Protein AF-A0AAD7R792-F1 (afdb_monomer)

pLDDT: mean 90.82, std 6.88, range [63.47, 98.62]

Structure (mmCIF, N/CA/C/O backbone):
data_AF-A0AAD7R792-F1
#
_entry.id   AF-A0AAD7R792-F1
#
loop_
_atom_site.group_PDB
_atom_site.id
_atom_site.type_symbol
_atom_site.label_atom_id
_atom_site.label_alt_id
_atom_site.label_comp_id
_atom_site.label_asym_id
_atom_site.label_entity_id
_atom_site.label_seq_id
_atom_site.pdbx_PDB_ins_code
_atom_site.Cartn_x
_atom_site.Cartn_y
_atom_site.Cartn_z
_atom_site.occupancy
_atom_site.B_iso_or_equiv
_atom_site.auth_seq_id
_atom_site.auth_comp_id
_atom_site.auth_asym_id
_atom_site.auth_atom_id
_atom_site.pdbx_PDB_model_num
ATOM 1 N N . GLU A 1 1 ? 52.367 6.542 -64.796 1.00 63.47 1 GLU A N 1
ATOM 2 C CA . GLU A 1 1 ? 50.903 6.311 -64.852 1.00 63.47 1 GLU A CA 1
ATOM 3 C C . GLU A 1 1 ? 50.343 5.380 -63.773 1.00 63.47 1 GLU A C 1
ATOM 5 O O . GLU A 1 1 ? 49.428 5.808 -63.085 1.00 63.47 1 GLU A O 1
ATOM 10 N N . LYS A 1 2 ? 50.890 4.172 -63.549 1.00 74.50 2 LYS A N 1
ATOM 11 C CA . LYS A 1 2 ? 50.305 3.146 -62.646 1.00 74.50 2 LYS A CA 1
ATOM 12 C C . LYS A 1 2 ? 50.002 3.579 -61.194 1.00 74.50 2 LYS A C 1
ATOM 14 O O . LYS A 1 2 ? 49.076 3.061 -60.585 1.00 74.50 2 LYS A O 1
ATOM 19 N N . LEU A 1 3 ? 50.762 4.520 -60.627 1.00 77.50 3 LEU A N 1
ATOM 20 C CA . LEU A 1 3 ? 50.548 5.011 -59.254 1.00 77.50 3 LEU A CA 1
ATOM 21 C C . LEU A 1 3 ? 49.338 5.948 -59.128 1.00 77.50 3 LEU A C 1
ATOM 23 O O . LEU A 1 3 ? 48.626 5.898 -58.130 1.00 77.50 3 LEU A O 1
ATOM 27 N N . ARG A 1 4 ? 49.069 6.783 -60.142 1.00 76.56 4 ARG A N 1
ATOM 28 C CA . ARG A 1 4 ? 47.908 7.689 -60.129 1.00 76.56 4 ARG A CA 1
ATOM 29 C C . ARG A 1 4 ? 46.597 6.923 -60.287 1.00 76.56 4 ARG A C 1
ATOM 31 O O . ARG A 1 4 ? 45.622 7.262 -59.628 1.00 76.56 4 ARG A O 1
ATOM 38 N N . THR A 1 5 ? 46.589 5.863 -61.094 1.00 81.50 5 THR A N 1
ATOM 39 C CA . THR A 1 5 ? 45.421 4.982 -61.235 1.00 81.50 5 THR A CA 1
ATOM 40 C C . THR A 1 5 ? 45.154 4.153 -59.974 1.00 81.50 5 THR A C 1
ATOM 42 O O . THR A 1 5 ? 43.997 3.882 -59.671 1.00 81.50 5 THR A O 1
ATOM 45 N N . ALA A 1 6 ? 46.188 3.818 -59.192 1.00 85.31 6 ALA A N 1
ATOM 46 C CA . ALA A 1 6 ? 46.047 3.144 -57.897 1.00 85.31 6 ALA A CA 1
ATOM 47 C C . ALA A 1 6 ? 45.616 4.074 -56.740 1.00 85.31 6 ALA A C 1
ATOM 49 O O . ALA A 1 6 ? 45.070 3.599 -55.747 1.00 85.31 6 ALA A O 1
ATOM 50 N N . LEU A 1 7 ? 45.825 5.392 -56.854 1.00 91.88 7 LEU A N 1
ATOM 51 C CA . LEU A 1 7 ? 45.488 6.369 -55.809 1.00 91.88 7 LEU A CA 1
ATOM 52 C C . LEU A 1 7 ? 43.978 6.643 -55.702 1.00 91.88 7 LEU A C 1
ATOM 54 O O . LEU A 1 7 ? 43.439 6.703 -54.599 1.00 91.88 7 LEU A O 1
ATOM 58 N N . ALA A 1 8 ? 43.286 6.772 -56.836 1.00 91.12 8 ALA A N 1
ATOM 59 C CA . ALA A 1 8 ? 41.851 7.065 -56.881 1.00 91.12 8 ALA A CA 1
ATOM 60 C C . ALA A 1 8 ? 40.961 6.084 -56.074 1.00 91.12 8 ALA A C 1
ATOM 62 O O . ALA A 1 8 ? 40.103 6.551 -55.322 1.00 91.12 8 ALA A O 1
ATOM 63 N N . PRO A 1 9 ? 41.129 4.745 -56.152 1.00 93.50 9 PRO A N 1
ATOM 64 C CA . PRO A 1 9 ? 40.336 3.823 -55.333 1.00 93.50 9 PRO A CA 1
ATOM 65 C C . PRO A 1 9 ? 40.657 3.921 -53.833 1.00 93.50 9 PRO A C 1
ATOM 67 O O . PRO A 1 9 ? 39.763 3.713 -53.014 1.00 93.50 9 PRO A O 1
ATOM 70 N N . LEU A 1 10 ? 41.895 4.268 -53.456 1.00 94.62 10 LEU A N 1
ATOM 71 C CA . LEU A 1 10 ? 42.265 4.478 -52.051 1.00 94.62 10 LEU A CA 1
ATOM 72 C C . LEU A 1 10 ? 41.585 5.723 -51.469 1.00 94.62 10 LEU A C 1
ATOM 74 O O . LEU A 1 10 ? 41.095 5.667 -50.345 1.00 94.62 10 LEU A O 1
ATOM 78 N N . GLN A 1 11 ? 41.498 6.810 -52.241 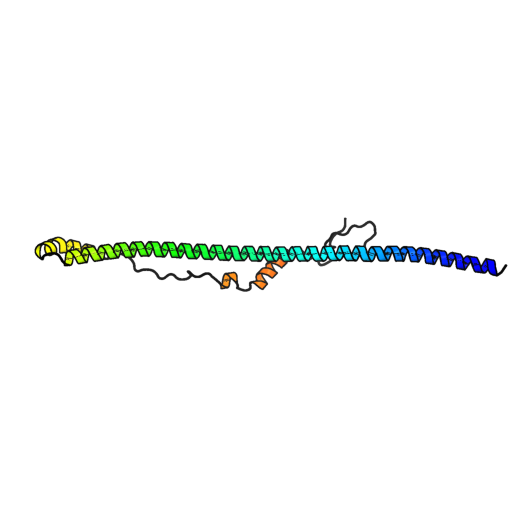1.00 94.50 11 GLN A N 1
ATOM 79 C CA . GLN A 1 11 ? 40.788 8.029 -51.835 1.00 94.50 11 GLN A CA 1
ATOM 80 C C . GLN A 1 11 ? 39.287 7.773 -51.640 1.00 94.50 11 GLN A C 1
ATOM 82 O O . GLN A 1 11 ? 38.756 8.098 -50.583 1.00 94.50 11 GLN A O 1
ATOM 87 N N . LYS A 1 12 ? 38.631 7.078 -52.582 1.00 95.88 12 LYS A N 1
ATOM 88 C CA . LYS A 1 12 ? 37.220 6.672 -52.427 1.00 95.88 12 LYS A CA 1
ATOM 89 C C . LYS A 1 12 ? 36.991 5.797 -51.194 1.00 95.88 12 LYS A C 1
ATOM 91 O O . LYS A 1 12 ? 35.999 5.952 -50.491 1.00 95.88 12 LYS A O 1
ATOM 96 N N . LYS A 1 13 ? 37.912 4.868 -50.913 1.00 96.69 13 LYS A N 1
ATOM 97 C CA . LYS A 1 13 ? 37.820 4.006 -49.728 1.00 96.69 13 LYS A CA 1
ATOM 98 C C . LYS A 1 13 ? 37.980 4.810 -48.435 1.00 96.69 13 LYS A C 1
ATOM 100 O O . LYS A 1 13 ? 37.270 4.540 -47.474 1.00 96.69 13 LYS A O 1
ATOM 105 N N . LEU A 1 14 ? 38.879 5.795 -48.415 1.00 97.06 14 LEU A N 1
ATOM 106 C CA . LEU A 1 14 ? 39.052 6.704 -47.281 1.00 97.06 14 LEU A CA 1
ATOM 107 C C . LEU A 1 14 ? 37.788 7.538 -47.019 1.00 97.06 14 LEU A C 1
ATOM 109 O O . LEU A 1 14 ? 37.382 7.657 -45.867 1.00 97.06 14 LEU A O 1
ATOM 113 N N . GLU A 1 15 ? 37.158 8.081 -48.064 1.00 97.25 15 GLU A N 1
ATOM 114 C CA . GLU A 1 15 ? 35.881 8.803 -47.955 1.00 97.25 15 GLU A CA 1
ATOM 115 C C . GLU A 1 15 ? 34.786 7.912 -47.357 1.00 97.25 15 GLU A C 1
ATOM 117 O O . GLU A 1 15 ? 34.178 8.293 -46.359 1.00 97.25 15 GLU A O 1
ATOM 122 N N . ALA A 1 16 ? 34.627 6.688 -47.872 1.00 97.50 16 ALA A N 1
ATOM 123 C CA . ALA A 1 16 ? 33.665 5.722 -47.339 1.00 97.50 16 ALA A CA 1
ATOM 124 C C . ALA A 1 16 ? 33.930 5.374 -45.861 1.00 97.50 16 ALA A C 1
ATOM 126 O O . ALA A 1 16 ? 33.000 5.297 -45.062 1.00 97.50 16 ALA A O 1
ATOM 127 N N . PHE A 1 17 ? 35.196 5.199 -45.458 1.00 97.56 17 PHE A N 1
ATOM 128 C CA . PHE A 1 17 ? 35.532 4.975 -44.047 1.00 97.56 17 PHE A CA 1
ATOM 129 C C . PHE A 1 17 ? 35.218 6.185 -43.164 1.00 97.56 17 PHE A C 1
ATOM 131 O O . PHE A 1 17 ? 34.772 5.999 -42.034 1.00 97.56 17 PHE A O 1
ATOM 138 N N . ASN A 1 18 ? 35.446 7.407 -43.648 1.00 97.44 18 ASN A N 1
ATOM 139 C CA . ASN A 1 18 ? 35.116 8.618 -42.897 1.00 97.44 18 ASN A CA 1
ATOM 140 C C . ASN A 1 18 ? 33.600 8.786 -42.725 1.00 97.44 18 ASN A C 1
ATOM 142 O O . ASN A 1 18 ? 33.165 9.173 -41.642 1.00 97.44 18 ASN A O 1
ATOM 146 N N . GLU A 1 19 ? 32.811 8.465 -43.753 1.00 97.62 19 GLU A N 1
ATOM 147 C CA . GLU A 1 19 ? 31.345 8.473 -43.691 1.00 97.62 19 GLU A CA 1
ATOM 148 C C . GLU A 1 19 ? 30.826 7.448 -42.675 1.00 97.62 19 GLU A C 1
ATOM 150 O O . GLU A 1 19 ? 30.080 7.800 -41.762 1.00 97.62 19 GLU A O 1
ATOM 155 N N . VAL A 1 20 ? 31.296 6.200 -42.758 1.00 97.56 20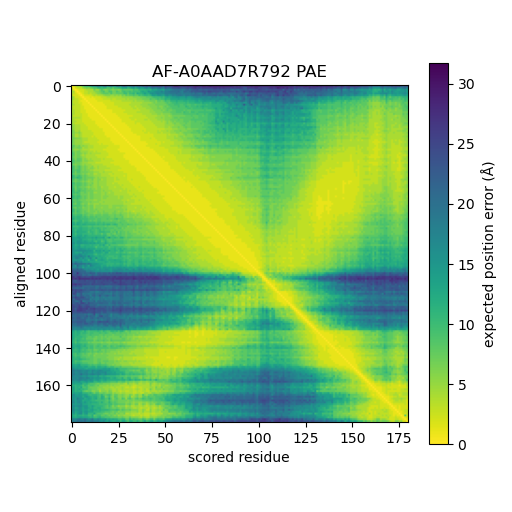 VAL A N 1
ATOM 156 C CA . VAL A 1 20 ? 30.917 5.150 -41.801 1.00 97.56 20 VAL A CA 1
ATOM 157 C C . VAL A 1 20 ? 31.353 5.509 -40.381 1.00 97.56 20 VAL A C 1
ATOM 159 O O . VAL A 1 20 ? 30.579 5.313 -39.449 1.00 97.56 20 VAL A O 1
ATOM 162 N N . ARG A 1 21 ? 32.551 6.083 -40.195 1.00 97.62 21 ARG A N 1
ATOM 163 C CA . ARG A 1 21 ? 33.009 6.544 -38.875 1.00 97.62 21 ARG A CA 1
ATOM 164 C C . ARG A 1 21 ? 32.049 7.575 -38.283 1.00 97.62 21 ARG A C 1
ATOM 166 O O . ARG A 1 21 ? 31.674 7.433 -37.127 1.00 97.62 21 ARG A O 1
ATOM 173 N N . LEU A 1 22 ? 31.616 8.561 -39.073 1.00 97.50 22 LEU A N 1
ATOM 174 C CA . LEU A 1 22 ? 30.663 9.574 -38.614 1.00 97.50 22 LEU A CA 1
ATOM 175 C C . LEU A 1 22 ? 29.326 8.948 -38.189 1.00 97.50 22 LEU A C 1
ATOM 177 O O . LEU A 1 22 ? 28.786 9.309 -37.145 1.00 97.50 22 LEU A O 1
ATOM 181 N N . ILE A 1 23 ? 28.816 7.983 -38.961 1.00 96.81 23 ILE A N 1
ATOM 182 C CA . ILE A 1 23 ? 27.593 7.241 -38.616 1.00 96.81 23 ILE A CA 1
ATOM 183 C C . ILE A 1 23 ? 27.787 6.453 -37.313 1.00 96.81 23 ILE A C 1
ATOM 185 O O . ILE A 1 23 ? 26.904 6.456 -36.453 1.00 96.81 23 ILE A O 1
ATOM 189 N N . CYS A 1 24 ? 28.936 5.797 -37.128 1.00 97.06 24 CYS A N 1
ATOM 190 C CA . CYS A 1 24 ? 29.256 5.086 -35.890 1.00 97.06 24 CYS A CA 1
ATOM 191 C C . CYS A 1 24 ? 29.310 6.030 -34.681 1.00 97.06 24 CYS A C 1
ATOM 193 O O . CYS A 1 24 ? 28.727 5.706 -33.646 1.00 97.06 24 CYS A O 1
ATOM 195 N N . ASP A 1 25 ? 29.947 7.195 -34.820 1.00 97.12 25 ASP A N 1
ATOM 196 C CA . ASP A 1 25 ? 30.037 8.203 -33.758 1.00 97.12 25 ASP A CA 1
ATOM 197 C C . ASP A 1 25 ? 28.634 8.700 -33.356 1.00 97.12 25 ASP A C 1
ATOM 199 O O . ASP A 1 25 ? 28.291 8.737 -32.173 1.00 97.12 25 ASP A O 1
ATOM 203 N N . GLN A 1 26 ? 27.772 8.992 -34.338 1.00 96.06 26 GLN A N 1
ATOM 204 C CA . GLN A 1 26 ? 26.371 9.368 -34.097 1.00 96.06 26 GLN A CA 1
ATOM 205 C C . GLN A 1 26 ? 25.571 8.243 -33.426 1.00 96.06 26 GLN A C 1
ATOM 207 O O . GLN A 1 26 ? 24.795 8.490 -32.500 1.00 96.06 26 GLN A O 1
ATOM 212 N N . THR A 1 27 ? 25.777 7.000 -33.864 1.00 95.19 27 THR A N 1
ATOM 213 C CA . THR A 1 27 ? 25.106 5.823 -33.297 1.00 95.19 27 THR A CA 1
ATOM 214 C C . THR A 1 27 ? 25.501 5.615 -31.835 1.00 95.19 27 THR A C 1
ATOM 216 O O . THR A 1 27 ? 24.642 5.313 -31.008 1.00 95.19 27 THR A O 1
ATOM 219 N N . ALA A 1 28 ? 26.772 5.822 -31.481 1.00 96.94 28 ALA A N 1
ATOM 220 C CA . ALA A 1 28 ? 27.246 5.703 -30.104 1.00 96.94 28 ALA A CA 1
ATOM 221 C C . ALA A 1 28 ? 26.568 6.717 -29.163 1.00 96.94 28 ALA A C 1
ATOM 223 O O . ALA A 1 28 ? 26.109 6.345 -28.078 1.00 96.94 28 ALA A O 1
ATOM 224 N N . GLU A 1 29 ? 26.432 7.977 -29.589 1.00 96.12 29 GLU A N 1
ATOM 225 C CA . GLU A 1 29 ? 25.707 8.997 -28.816 1.00 96.12 29 GLU A CA 1
ATOM 226 C C . GLU A 1 29 ? 24.207 8.685 -28.705 1.00 96.12 29 GLU A C 1
ATOM 228 O O . GLU A 1 29 ? 23.598 8.870 -27.642 1.00 96.12 29 GLU A O 1
ATOM 233 N N . HIS A 1 30 ? 23.608 8.145 -29.770 1.00 93.75 30 HIS A N 1
ATOM 234 C CA . HIS A 1 30 ? 22.215 7.709 -29.742 1.00 93.75 30 HIS A CA 1
ATOM 235 C C . HIS A 1 30 ? 21.992 6.563 -28.743 1.00 93.75 30 HIS A C 1
ATOM 237 O O . HIS A 1 30 ? 21.074 6.649 -27.928 1.00 93.75 30 HIS A O 1
ATOM 243 N N . ILE A 1 31 ? 22.861 5.542 -28.727 1.00 95.19 31 ILE A N 1
ATOM 244 C CA . ILE A 1 31 ? 22.806 4.429 -27.759 1.00 95.19 31 ILE A CA 1
ATOM 245 C C . ILE A 1 31 ? 22.819 4.967 -26.325 1.00 95.19 31 ILE A C 1
ATOM 247 O O . ILE A 1 31 ? 21.988 4.583 -25.498 1.00 95.19 31 ILE A O 1
ATOM 251 N N . LYS A 1 32 ? 23.731 5.897 -26.025 1.00 97.00 32 LYS A N 1
ATOM 252 C CA . LYS A 1 32 ? 23.838 6.508 -24.695 1.00 97.00 32 LYS A CA 1
ATOM 253 C C . LYS A 1 32 ? 22.566 7.268 -24.311 1.00 97.00 32 LYS A C 1
ATOM 255 O O . LYS A 1 32 ? 22.064 7.111 -23.197 1.00 97.00 32 LYS A O 1
ATOM 260 N N . SER A 1 33 ? 22.028 8.059 -25.234 1.00 94.00 33 SER A N 1
ATOM 261 C CA . SER A 1 33 ? 20.800 8.837 -25.023 1.00 94.00 33 SER A CA 1
ATOM 262 C C . SER A 1 33 ? 19.584 7.934 -24.797 1.00 94.00 33 SER A C 1
ATOM 264 O O . SER A 1 33 ? 18.795 8.162 -23.876 1.00 94.00 33 SER A O 1
ATOM 266 N N . GLN A 1 34 ? 19.462 6.869 -25.593 1.00 93.62 34 GLN A N 1
ATOM 267 C CA . GLN A 1 34 ? 18.400 5.872 -25.487 1.00 93.62 34 GLN A CA 1
ATOM 268 C C . GLN A 1 34 ? 18.465 5.119 -24.152 1.00 93.62 34 GLN A C 1
ATOM 270 O O . GLN A 1 34 ? 17.440 4.978 -23.482 1.00 93.62 34 GLN A O 1
ATOM 275 N N . ALA A 1 35 ? 19.661 4.706 -23.718 1.00 96.19 35 ALA A N 1
ATOM 276 C CA . ALA A 1 35 ? 19.861 4.044 -22.431 1.00 96.19 35 ALA A CA 1
ATOM 277 C C . ALA A 1 35 ? 19.434 4.942 -21.259 1.00 96.19 35 ALA A C 1
ATOM 279 O O . ALA A 1 35 ? 18.666 4.514 -20.400 1.00 96.19 35 ALA A O 1
ATOM 280 N N . GLN A 1 36 ? 19.848 6.213 -21.262 1.00 96.88 36 GLN A N 1
ATOM 281 C CA . GLN A 1 36 ? 19.469 7.168 -20.215 1.00 96.88 36 GLN A CA 1
ATOM 282 C C . GLN A 1 36 ? 17.962 7.442 -20.173 1.00 96.88 36 GLN A C 1
ATOM 284 O O . GLN A 1 36 ? 17.388 7.587 -19.093 1.00 96.88 36 GLN A O 1
ATOM 289 N N . ARG A 1 37 ? 17.308 7.547 -21.337 1.00 93.06 37 ARG A N 1
ATOM 290 C CA . ARG A 1 37 ? 15.850 7.714 -21.409 1.00 93.06 37 ARG A CA 1
ATOM 291 C C . ARG A 1 37 ? 15.132 6.486 -20.849 1.00 93.06 37 ARG A C 1
ATOM 293 O O . ARG A 1 37 ? 14.237 6.644 -20.024 1.00 93.06 37 ARG A O 1
ATOM 3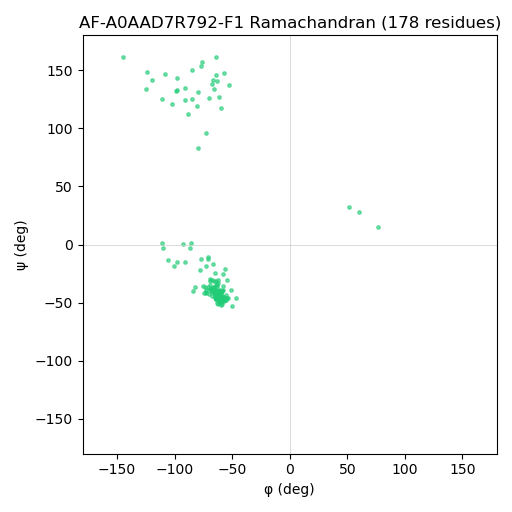00 N N . THR A 1 38 ? 15.564 5.295 -21.254 1.00 94.12 38 THR A N 1
ATOM 301 C CA . THR A 1 38 ? 14.993 4.020 -20.795 1.00 94.12 38 THR A CA 1
ATOM 302 C C . THR A 1 38 ? 15.159 3.861 -19.284 1.00 94.12 38 THR A C 1
ATOM 304 O O . THR A 1 38 ? 14.208 3.523 -18.589 1.00 94.12 38 THR A O 1
ATOM 307 N N . GLU A 1 39 ? 16.335 4.191 -18.742 1.00 97.56 39 GLU A N 1
ATOM 308 C CA . GLU A 1 39 ? 16.585 4.164 -17.298 1.00 97.56 39 GLU A CA 1
ATOM 309 C C . GLU A 1 39 ? 15.623 5.087 -16.534 1.00 97.56 39 GLU A C 1
ATOM 311 O O . GLU A 1 39 ? 15.061 4.689 -15.512 1.00 97.56 39 GLU A O 1
ATOM 316 N N . ARG A 1 40 ? 15.397 6.312 -17.030 1.00 96.19 40 ARG A N 1
ATOM 317 C CA . ARG A 1 40 ? 14.431 7.244 -16.427 1.00 96.19 40 ARG A CA 1
ATOM 318 C C . ARG A 1 40 ? 13.011 6.686 -16.451 1.00 96.19 40 ARG A C 1
ATOM 320 O O . ARG A 1 40 ? 12.329 6.770 -15.437 1.00 96.19 40 ARG A O 1
ATOM 327 N N . GLN A 1 41 ? 12.584 6.093 -17.564 1.00 93.06 41 GLN A N 1
ATOM 328 C CA . GLN A 1 41 ? 11.259 5.476 -17.675 1.00 93.06 41 GLN A CA 1
ATOM 329 C C . GLN A 1 41 ? 11.084 4.318 -16.691 1.00 93.06 41 GLN A C 1
ATOM 331 O O . GLN A 1 41 ? 10.096 4.292 -15.964 1.00 93.06 41 GLN A O 1
ATOM 336 N N . ILE A 1 42 ? 12.077 3.430 -16.579 1.00 94.44 42 ILE A N 1
ATOM 337 C CA . ILE A 1 42 ? 12.060 2.348 -15.584 1.00 94.44 42 ILE A CA 1
ATOM 338 C C . ILE A 1 42 ? 11.890 2.926 -14.174 1.00 94.44 42 ILE A C 1
ATOM 340 O O . ILE A 1 42 ? 11.029 2.470 -13.426 1.00 94.44 42 ILE A O 1
ATOM 344 N N . LYS A 1 43 ? 12.662 3.957 -13.805 1.00 97.38 43 LYS A N 1
ATOM 345 C CA . LYS A 1 43 ? 12.543 4.590 -12.480 1.00 97.38 43 LYS A CA 1
ATOM 346 C C . LYS A 1 43 ? 11.145 5.156 -12.234 1.00 97.38 43 LYS A C 1
ATOM 348 O O . LYS A 1 43 ? 10.576 4.876 -11.184 1.00 97.38 43 LYS A O 1
ATOM 353 N N . MET A 1 44 ? 10.575 5.873 -13.203 1.00 94.62 44 MET A N 1
ATOM 354 C CA . MET A 1 44 ? 9.227 6.440 -13.081 1.00 94.62 44 MET A CA 1
ATOM 355 C C . MET A 1 44 ? 8.154 5.360 -12.874 1.00 94.62 44 MET A C 1
ATOM 357 O O . MET A 1 44 ? 7.277 5.530 -12.029 1.00 94.62 44 MET A O 1
ATOM 361 N N . GLU A 1 45 ? 8.225 4.233 -13.587 1.00 91.75 45 GLU A N 1
ATOM 362 C CA . GLU A 1 45 ? 7.274 3.128 -13.394 1.00 91.75 45 GLU A CA 1
ATOM 363 C C . GLU A 1 45 ? 7.392 2.502 -11.997 1.00 91.75 45 GLU A C 1
ATOM 365 O O . GLU A 1 45 ? 6.388 2.271 -11.319 1.00 91.75 45 GLU A O 1
ATOM 370 N N . PHE A 1 46 ? 8.615 2.303 -11.500 1.00 94.94 46 PHE A N 1
ATOM 371 C CA . PHE A 1 46 ? 8.821 1.816 -10.134 1.00 94.94 46 PHE A CA 1
ATOM 372 C C . PHE A 1 46 ? 8.354 2.819 -9.071 1.00 94.94 46 PHE A C 1
ATOM 374 O O . PHE A 1 46 ? 7.794 2.407 -8.056 1.00 94.94 46 PHE A O 1
ATOM 381 N N . GLU A 1 47 ? 8.529 4.122 -9.291 1.00 96.50 47 GLU A N 1
ATOM 382 C CA . GLU A 1 47 ? 8.020 5.166 -8.395 1.00 96.50 47 GLU A CA 1
ATOM 383 C C . GLU A 1 47 ? 6.487 5.159 -8.320 1.00 96.50 47 GLU A C 1
ATOM 385 O O . GLU A 1 47 ? 5.930 5.268 -7.224 1.00 96.50 47 GLU A O 1
ATOM 390 N N . LYS A 1 48 ? 5.792 4.957 -9.450 1.00 93.19 48 LYS A N 1
ATOM 391 C CA . LYS A 1 48 ? 4.326 4.793 -9.477 1.00 93.19 48 LYS A CA 1
ATOM 392 C C . LYS A 1 48 ? 3.885 3.592 -8.637 1.00 93.19 48 LYS A C 1
ATOM 394 O O . LYS A 1 48 ? 2.986 3.729 -7.807 1.00 93.19 48 LYS A O 1
ATOM 399 N N . LEU A 1 49 ? 4.549 2.443 -8.791 1.00 94.44 49 LEU A N 1
ATOM 400 C CA . LEU A 1 49 ? 4.258 1.238 -8.003 1.00 94.44 49 LEU A CA 1
ATOM 401 C C . LEU A 1 49 ? 4.535 1.444 -6.508 1.00 94.44 49 LEU A C 1
ATOM 403 O O . LEU A 1 49 ? 3.724 1.070 -5.663 1.00 94.44 49 LEU A O 1
ATOM 407 N N . GLN A 1 50 ? 5.657 2.073 -6.158 1.00 96.44 50 GLN A N 1
ATOM 408 C CA . GLN A 1 50 ? 5.983 2.390 -4.766 1.00 96.44 50 GLN A CA 1
ATOM 409 C C . GLN A 1 50 ? 4.960 3.340 -4.141 1.00 96.44 50 GLN A C 1
ATOM 411 O O . GLN A 1 50 ? 4.582 3.153 -2.985 1.00 96.44 50 GLN A O 1
ATOM 416 N N . LYS A 1 51 ? 4.505 4.349 -4.890 1.00 96.69 51 LYS A N 1
ATOM 417 C CA . LYS A 1 51 ? 3.450 5.259 -4.441 1.00 96.69 51 LYS A CA 1
ATOM 418 C C . LYS A 1 51 ? 2.147 4.503 -4.187 1.00 96.69 51 LYS A C 1
ATOM 420 O O . LYS A 1 51 ? 1.596 4.630 -3.101 1.00 96.69 51 LYS A O 1
ATOM 425 N N . PHE A 1 52 ? 1.722 3.658 -5.126 1.00 96.31 52 PHE A N 1
ATOM 426 C CA . PHE A 1 52 ? 0.541 2.811 -4.955 1.00 96.31 52 PHE A CA 1
ATOM 427 C C . PHE A 1 52 ? 0.609 1.976 -3.667 1.00 96.31 52 PHE A C 1
ATOM 429 O O . PHE A 1 52 ? -0.353 1.931 -2.905 1.00 96.31 52 PHE A O 1
ATOM 436 N N . LEU A 1 53 ? 1.756 1.346 -3.389 1.00 97.00 53 LEU A N 1
ATOM 437 C CA . LEU A 1 53 ? 1.932 0.540 -2.178 1.00 97.00 53 LEU A CA 1
ATOM 438 C C . LEU A 1 53 ? 1.814 1.372 -0.896 1.00 97.00 53 LEU A C 1
ATOM 440 O O . LEU A 1 53 ? 1.175 0.917 0.050 1.00 97.00 53 LEU A O 1
ATOM 444 N N . LYS A 1 54 ? 2.391 2.580 -0.872 1.00 98.25 54 LYS A N 1
ATOM 445 C CA . LYS A 1 54 ? 2.270 3.506 0.267 1.00 98.25 54 LYS A CA 1
ATOM 446 C C . LYS A 1 54 ? 0.825 3.948 0.484 1.00 98.25 54 LYS A C 1
ATOM 448 O O . LYS A 1 54 ? 0.360 3.962 1.620 1.00 98.25 54 LYS A O 1
ATOM 453 N N . ASP A 1 55 ? 0.118 4.273 -0.595 1.00 97.25 55 ASP A N 1
ATOM 454 C CA . ASP A 1 55 ? -1.279 4.705 -0.533 1.00 97.25 55 ASP A CA 1
ATOM 455 C C . ASP A 1 55 ? -2.184 3.562 -0.026 1.00 97.25 55 ASP A C 1
ATOM 457 O O . ASP A 1 55 ? -3.022 3.768 0.853 1.00 97.25 55 ASP A O 1
ATOM 461 N N . GLU A 1 56 ? -1.978 2.330 -0.505 1.00 97.19 56 GLU A N 1
ATOM 462 C CA . GLU A 1 56 ? -2.733 1.150 -0.057 1.00 97.19 56 GLU A CA 1
ATOM 463 C C . GLU A 1 56 ? -2.390 0.747 1.392 1.00 97.19 56 GLU A C 1
ATOM 465 O O . GLU A 1 56 ? -3.274 0.308 2.131 1.00 97.19 56 GLU A O 1
ATOM 470 N N . GLU A 1 57 ? -1.136 0.902 1.832 1.00 97.81 57 GLU A N 1
ATOM 471 C CA . GLU A 1 57 ? -0.744 0.732 3.238 1.00 97.81 57 GLU A CA 1
ATOM 472 C C . GLU A 1 57 ? -1.462 1.750 4.133 1.00 97.81 57 GLU A C 1
ATOM 474 O O . GLU A 1 57 ? -2.125 1.361 5.100 1.00 97.81 57 GLU A O 1
ATOM 479 N N . ALA A 1 58 ? -1.396 3.037 3.779 1.00 98.44 58 ALA A N 1
ATOM 480 C CA . ALA A 1 58 ? -2.035 4.112 4.529 1.00 98.44 58 ALA A CA 1
ATOM 481 C C . ALA A 1 58 ? -3.555 3.917 4.630 1.00 98.44 58 ALA A C 1
ATOM 483 O O . ALA A 1 58 ? -4.117 4.017 5.722 1.00 98.44 58 ALA A O 1
ATOM 484 N N . ALA A 1 59 ? -4.216 3.563 3.523 1.00 97.38 59 ALA A N 1
ATOM 485 C CA . ALA A 1 59 ? -5.653 3.301 3.498 1.00 97.38 59 ALA A CA 1
ATOM 486 C C . ALA A 1 59 ? -6.056 2.146 4.430 1.00 97.38 59 ALA A C 1
ATOM 488 O O . ALA A 1 59 ? -7.081 2.220 5.110 1.00 97.38 59 ALA A O 1
ATOM 489 N N . ARG A 1 60 ? -5.250 1.080 4.507 1.00 97.25 60 ARG A N 1
ATOM 490 C CA . ARG A 1 60 ? -5.535 -0.039 5.417 1.00 97.25 60 ARG A CA 1
ATOM 491 C C . ARG A 1 60 ? -5.289 0.296 6.874 1.00 97.25 60 ARG A C 1
ATOM 493 O O . ARG A 1 60 ? -6.092 -0.098 7.715 1.00 97.25 60 ARG A O 1
ATOM 500 N N . ILE A 1 61 ? -4.216 1.022 7.178 1.00 98.38 61 ILE A N 1
ATOM 501 C CA . ILE A 1 61 ? -3.968 1.497 8.541 1.00 98.38 61 ILE A CA 1
ATOM 502 C C . ILE A 1 61 ? -5.119 2.406 8.985 1.00 98.38 61 ILE A C 1
ATOM 504 O O . ILE A 1 61 ? -5.612 2.247 10.097 1.00 98.38 61 ILE A O 1
ATOM 508 N N . ALA A 1 62 ? -5.602 3.294 8.113 1.00 98.62 62 ALA A N 1
ATOM 509 C CA . ALA A 1 62 ? -6.762 4.131 8.402 1.00 98.62 62 ALA A CA 1
ATOM 510 C C . ALA A 1 62 ? -8.020 3.293 8.689 1.00 98.62 62 ALA A C 1
ATOM 512 O O . ALA A 1 62 ? -8.672 3.503 9.706 1.00 98.62 62 ALA A O 1
ATOM 513 N N . ALA A 1 63 ? -8.317 2.283 7.863 1.00 98.06 63 ALA A N 1
ATOM 514 C CA . ALA A 1 63 ? -9.455 1.389 8.091 1.00 98.06 63 ALA A CA 1
ATOM 515 C C . ALA A 1 63 ? -9.349 0.581 9.401 1.00 98.06 63 ALA A C 1
ATOM 517 O O . ALA A 1 63 ? -10.364 0.284 10.030 1.00 98.06 63 ALA A O 1
ATOM 518 N N . LEU A 1 64 ? -8.132 0.214 9.817 1.00 98.44 64 LEU A N 1
ATOM 519 C CA . LEU A 1 64 ? -7.873 -0.419 11.112 1.00 98.44 64 LEU A CA 1
ATOM 520 C C . LEU A 1 64 ? -8.127 0.549 12.276 1.00 98.44 64 LEU A C 1
ATOM 522 O O . LEU A 1 64 ? -8.753 0.154 13.256 1.00 98.44 64 LEU A O 1
ATOM 526 N N . ARG A 1 65 ? -7.662 1.800 12.167 1.00 98.50 65 ARG A N 1
ATOM 527 C CA . ARG A 1 65 ? -7.864 2.842 13.189 1.00 98.50 65 ARG A CA 1
ATOM 528 C C . ARG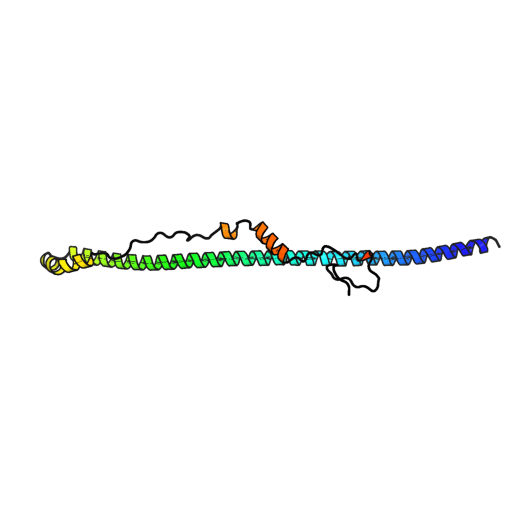 A 1 65 ? -9.333 3.206 13.364 1.00 98.50 65 ARG A C 1
ATOM 530 O O . ARG A 1 65 ? -9.796 3.297 14.491 1.00 98.50 65 ARG A O 1
ATOM 537 N N . GLU A 1 66 ? -10.064 3.328 12.263 1.00 98.44 66 GLU A N 1
ATOM 538 C CA . GLU A 1 66 ? -11.515 3.531 12.274 1.00 98.44 66 GLU A CA 1
ATOM 539 C C . GLU A 1 66 ? -12.223 2.407 13.053 1.00 98.44 66 GLU A C 1
ATOM 541 O O . GLU A 1 66 ? -13.063 2.661 13.912 1.00 98.44 66 GLU A O 1
ATOM 546 N N . GLU A 1 67 ? -11.853 1.147 12.802 1.00 98.25 67 GLU A N 1
ATOM 547 C CA . GLU A 1 67 ? -12.443 0.008 13.508 1.00 98.25 67 GLU A CA 1
ATOM 548 C C . GLU A 1 67 ? -12.075 -0.030 14.999 1.00 98.25 67 GLU A C 1
ATOM 550 O O . GLU A 1 67 ? -12.921 -0.357 15.833 1.00 98.25 67 GLU A O 1
ATOM 555 N N . GLU A 1 68 ? -10.822 0.283 15.335 1.00 98.06 68 GLU A N 1
ATOM 556 C CA . GLU A 1 68 ? -10.362 0.422 16.720 1.00 98.06 68 GLU A CA 1
ATOM 557 C C . GLU A 1 68 ? -11.190 1.475 17.465 1.00 98.06 68 GLU A C 1
ATOM 559 O O . GLU A 1 68 ? -11.693 1.199 18.555 1.00 98.06 68 GLU A O 1
ATOM 564 N N . GLU A 1 69 ? -11.374 2.652 16.866 1.00 98.19 69 GLU A N 1
ATOM 565 C CA . GLU A 1 69 ? -12.106 3.760 17.472 1.00 98.19 69 GLU A CA 1
ATOM 566 C C . GLU A 1 69 ? -13.586 3.425 17.669 1.00 98.19 69 GLU A C 1
ATOM 568 O O . GLU A 1 69 ? -14.105 3.571 18.777 1.00 98.19 69 GLU A O 1
ATOM 573 N N . GLN A 1 70 ? -14.241 2.861 16.651 1.00 96.94 70 GLN A N 1
ATOM 574 C CA . GLN A 1 70 ? -15.630 2.407 16.752 1.00 96.94 70 GLN A CA 1
ATOM 575 C C . GLN A 1 70 ? -15.818 1.374 17.878 1.00 96.94 70 GLN A C 1
ATOM 577 O O . GLN A 1 70 ? -16.744 1.488 18.686 1.00 96.94 70 GLN A O 1
ATOM 582 N N . LYS A 1 71 ? -14.929 0.375 17.974 1.00 96.31 71 LYS A N 1
ATOM 583 C CA . LYS A 1 71 ? -15.006 -0.673 19.008 1.00 96.31 71 LYS A CA 1
ATOM 584 C C . LYS A 1 71 ? -14.706 -0.136 20.406 1.00 96.31 71 LYS A C 1
ATOM 586 O O . LYS A 1 71 ? -15.367 -0.535 21.366 1.00 96.31 71 LYS A O 1
ATOM 591 N N . SER A 1 72 ? -13.747 0.780 20.519 1.00 97.12 72 SER A N 1
ATOM 592 C CA . SER A 1 72 ? -13.402 1.452 21.774 1.00 97.12 72 SER A CA 1
ATOM 593 C C . SER A 1 72 ? -14.564 2.302 22.291 1.00 97.12 72 SER A C 1
ATOM 595 O O . SER A 1 72 ? -14.960 2.171 23.451 1.00 97.12 72 SER A O 1
ATOM 597 N N . GLN A 1 73 ? -15.173 3.105 21.415 1.00 96.44 73 GLN A N 1
ATOM 598 C CA . GLN A 1 73 ? -16.296 3.971 21.764 1.00 96.44 73 GLN A CA 1
ATOM 599 C C . GLN A 1 73 ? -17.519 3.161 22.212 1.00 96.44 73 GLN A C 1
ATOM 601 O O . GLN A 1 73 ? -18.083 3.439 23.270 1.00 96.44 73 GLN A O 1
ATOM 606 N N . MET A 1 74 ? -17.860 2.092 21.486 1.00 94.38 74 MET A N 1
ATOM 607 C CA . MET A 1 74 ? -18.919 1.162 21.889 1.00 94.38 74 MET A CA 1
ATOM 608 C C . MET A 1 74 ? -18.675 0.589 23.295 1.00 94.38 74 MET A C 1
ATOM 610 O O . MET A 1 74 ? -19.598 0.488 24.106 1.00 94.38 74 MET A O 1
ATOM 614 N N . MET A 1 75 ? -17.434 0.197 23.606 1.00 94.31 75 MET A N 1
ATOM 615 C CA . MET A 1 75 ? -17.118 -0.355 24.923 1.00 94.31 75 MET A CA 1
ATOM 616 C C . MET A 1 75 ? -17.211 0.709 26.021 1.00 94.31 75 MET A C 1
ATOM 618 O O . MET A 1 75 ? -17.703 0.415 27.110 1.00 94.31 75 MET A O 1
ATOM 622 N N . LYS A 1 76 ? -16.784 1.942 25.733 1.00 95.81 76 LYS A N 1
ATOM 623 C CA . LYS A 1 76 ? -16.883 3.074 26.659 1.00 95.81 76 LYS A CA 1
ATOM 624 C C . LYS A 1 76 ? -18.335 3.364 27.041 1.00 95.81 76 LYS A C 1
ATOM 626 O O . LYS A 1 76 ? -18.633 3.417 28.228 1.00 95.81 76 LYS A O 1
ATOM 631 N N . GLU A 1 77 ? -19.230 3.466 26.062 1.00 94.06 77 GLU A N 1
ATOM 632 C CA . GLU A 1 77 ? -20.665 3.698 26.295 1.00 94.06 77 GLU A CA 1
ATOM 633 C C . GLU A 1 77 ? -21.291 2.580 27.132 1.00 94.06 77 GLU A C 1
ATOM 635 O O . GLU A 1 77 ? -22.073 2.829 28.049 1.00 94.06 77 GLU A O 1
ATOM 640 N N . LYS A 1 78 ? -20.906 1.326 26.866 1.00 92.62 78 LYS A N 1
ATOM 641 C CA . LYS A 1 78 ? -21.409 0.193 27.644 1.00 92.62 78 LYS A CA 1
ATOM 642 C C . LYS A 1 78 ? -20.897 0.208 29.086 1.00 92.62 78 LYS A C 1
ATOM 644 O O . LYS A 1 78 ? -21.658 -0.119 29.992 1.00 92.62 78 LYS A O 1
ATOM 649 N N . ILE A 1 79 ? -19.638 0.590 29.312 1.00 93.81 79 ILE A N 1
ATOM 650 C CA . ILE A 1 79 ? -19.081 0.769 30.663 1.00 93.81 79 ILE A CA 1
ATOM 651 C C . ILE A 1 79 ? -19.807 1.894 31.400 1.00 93.81 79 ILE A C 1
ATOM 653 O O . ILE A 1 79 ? -20.152 1.714 32.564 1.00 93.81 79 ILE A O 1
ATOM 657 N N . GLU A 1 80 ? -20.059 3.023 30.739 1.00 95.44 80 GLU A N 1
ATOM 658 C CA . GLU A 1 80 ? -20.762 4.168 31.325 1.00 95.44 80 GLU A CA 1
ATOM 659 C C . GLU A 1 80 ? -22.177 3.778 31.759 1.00 95.44 80 GLU A C 1
ATOM 661 O O . GLU A 1 80 ? -22.514 3.915 32.933 1.00 95.44 80 GLU A O 1
ATOM 666 N N . LYS A 1 81 ? -22.942 3.133 30.871 1.00 93.12 81 LYS A N 1
ATOM 667 C CA . LYS A 1 81 ? -24.275 2.612 31.196 1.00 93.12 81 LYS A CA 1
ATOM 668 C C . LYS A 1 81 ? -24.250 1.632 32.375 1.00 93.12 81 LYS A C 1
ATOM 670 O O . LYS A 1 81 ? -25.051 1.751 33.297 1.00 93.12 81 LYS A O 1
ATOM 675 N N . MET A 1 82 ? -23.318 0.675 32.376 1.00 92.81 82 MET A N 1
ATOM 676 C CA . MET A 1 82 ? -23.182 -0.263 33.499 1.00 92.81 82 MET A CA 1
ATOM 677 C C . MET A 1 82 ? -22.791 0.455 34.794 1.00 92.81 82 MET A C 1
ATOM 679 O O . MET A 1 82 ? -23.218 0.047 35.867 1.00 92.81 82 MET A O 1
ATOM 683 N N . THR A 1 83 ? -21.997 1.522 34.713 1.00 95.31 83 THR A N 1
ATOM 684 C CA . THR A 1 83 ? -21.615 2.322 35.884 1.00 95.31 83 THR A CA 1
ATOM 685 C C . THR A 1 83 ? -22.836 3.012 36.487 1.00 95.31 83 THR A C 1
ATOM 687 O O . THR A 1 83 ? -23.021 2.952 37.699 1.00 95.31 83 THR A O 1
ATOM 690 N N . GLU A 1 84 ? -23.710 3.589 35.659 1.00 94.25 84 GLU A N 1
ATOM 691 C CA . GLU A 1 84 ? -24.976 4.186 36.105 1.00 94.25 84 GLU A CA 1
ATOM 692 C C . GLU A 1 84 ? -25.912 3.150 36.746 1.00 94.25 84 GLU A C 1
ATOM 694 O O . GLU A 1 84 ? -26.452 3.388 37.830 1.00 94.25 84 GLU A O 1
ATOM 699 N N . GLU A 1 85 ? -26.066 1.978 36.119 1.00 92.88 85 GLU A N 1
ATOM 700 C CA . GLU A 1 85 ? -26.879 0.876 36.651 1.00 92.88 85 GLU A CA 1
ATOM 701 C C . GLU A 1 85 ? -26.332 0.364 37.997 1.00 92.88 85 GLU A C 1
ATOM 703 O O . GLU A 1 85 ? -27.099 0.179 38.945 1.00 92.88 85 GLU A O 1
ATOM 708 N N . ILE A 1 86 ? -25.007 0.203 38.123 1.00 94.38 86 ILE A N 1
ATOM 709 C CA . ILE A 1 86 ? -24.340 -0.181 39.378 1.00 94.38 86 ILE A CA 1
ATOM 710 C C . ILE A 1 86 ? -24.565 0.878 40.460 1.00 94.38 86 ILE A C 1
ATOM 712 O O . ILE A 1 86 ? -24.872 0.519 41.599 1.00 94.38 86 ILE A O 1
ATOM 716 N N . SER A 1 87 ? -24.427 2.165 40.135 1.00 95.50 87 SER A N 1
ATOM 717 C CA . SER A 1 87 ? -24.676 3.259 41.079 1.00 95.50 87 SER A CA 1
ATOM 718 C C . SER A 1 87 ? -26.124 3.258 41.564 1.00 95.50 87 SER A C 1
ATOM 720 O O . SER A 1 87 ? -26.351 3.273 42.773 1.00 95.50 87 SER A O 1
ATOM 722 N N . SER A 1 88 ? -27.096 3.148 40.654 1.00 92.81 88 SER A N 1
ATOM 723 C CA . SER A 1 88 ? -28.521 3.100 41.001 1.00 92.81 88 SER A CA 1
ATOM 724 C C . SER A 1 88 ? -28.862 1.905 41.900 1.00 92.81 88 SER A C 1
ATOM 726 O O . SER A 1 88 ? -29.528 2.068 42.925 1.00 92.81 88 SER A O 1
ATOM 728 N N . LEU A 1 89 ? -28.349 0.714 41.572 1.00 93.19 89 LEU A N 1
ATOM 729 C CA . LEU A 1 89 ? -28.520 -0.482 42.399 1.00 93.19 89 LEU A CA 1
ATOM 730 C C . LEU A 1 89 ? -27.872 -0.325 43.776 1.00 93.19 89 LEU A C 1
ATOM 732 O O . LEU A 1 89 ? -28.479 -0.682 44.782 1.00 93.19 89 LEU A O 1
ATOM 736 N N . SER A 1 90 ? -26.665 0.238 43.836 1.00 94.38 90 SER A N 1
ATOM 737 C CA . SER A 1 90 ? -25.944 0.450 45.097 1.00 94.38 90 SER A CA 1
ATOM 738 C C . SER A 1 90 ? -26.680 1.425 46.018 1.00 94.38 90 SER A C 1
ATOM 740 O O . SER A 1 90 ? -26.755 1.201 47.225 1.00 94.38 90 SER A O 1
ATOM 742 N N . GLU A 1 91 ? -27.260 2.492 45.464 1.00 93.31 91 GLU A N 1
ATOM 743 C CA . GLU A 1 91 ? -28.091 3.435 46.219 1.00 93.31 91 GLU A CA 1
ATOM 744 C C . GLU A 1 91 ? -29.380 2.787 46.727 1.00 93.31 91 GLU A C 1
ATOM 746 O O . GLU A 1 91 ? -29.76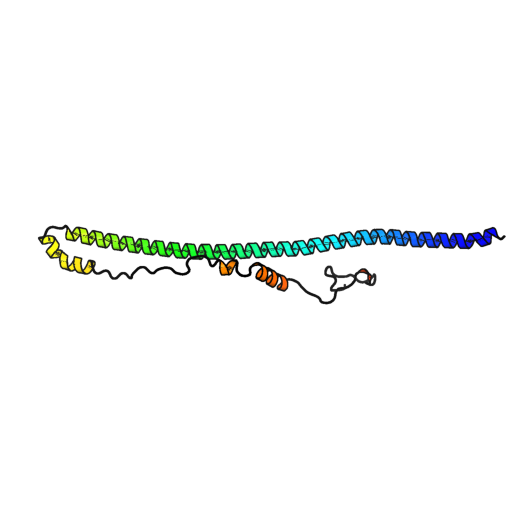2 3.005 47.877 1.00 93.31 91 GLU A O 1
ATOM 751 N N . GLN A 1 92 ? -30.026 1.961 45.899 1.00 91.00 92 GLN A N 1
ATOM 752 C CA . GLN A 1 92 ? -31.228 1.231 46.293 1.00 91.00 92 GLN A CA 1
ATOM 753 C C . GLN A 1 92 ? -30.939 0.221 47.411 1.00 91.00 92 GLN A C 1
ATOM 755 O O . GLN A 1 92 ? -31.698 0.168 48.379 1.00 91.00 92 GLN A O 1
ATOM 760 N N . ILE A 1 93 ? -29.838 -0.533 47.311 1.00 91.75 93 ILE A N 1
ATOM 761 C CA . ILE A 1 93 ? -29.388 -1.465 48.354 1.00 91.75 93 ILE A CA 1
ATOM 762 C C . ILE A 1 93 ? -29.140 -0.704 49.658 1.00 91.75 93 ILE A C 1
ATOM 764 O O . ILE A 1 93 ? -29.729 -1.058 50.676 1.00 91.75 93 ILE A O 1
ATOM 768 N N . ARG A 1 94 ? -28.367 0.389 49.616 1.00 93.06 94 ARG A N 1
ATOM 769 C CA . ARG A 1 94 ? -28.073 1.208 50.802 1.00 93.06 94 ARG A CA 1
ATOM 770 C C . ARG A 1 94 ? -29.345 1.731 51.473 1.00 93.06 94 ARG A C 1
ATOM 772 O O . ARG A 1 94 ? -29.478 1.632 52.686 1.00 93.06 94 ARG A O 1
ATOM 779 N N . ALA A 1 95 ? -30.300 2.243 50.694 1.00 89.31 95 ALA A N 1
ATOM 780 C CA . ALA A 1 95 ? -31.563 2.747 51.233 1.00 89.31 95 ALA A CA 1
ATOM 781 C C . ALA A 1 95 ? -32.395 1.648 51.922 1.00 89.31 95 ALA A C 1
ATOM 783 O O . ALA A 1 95 ? -33.075 1.912 52.912 1.00 89.31 95 ALA A O 1
ATOM 784 N N . ILE A 1 96 ? -32.355 0.416 51.404 1.00 88.88 96 ILE A N 1
ATOM 785 C CA . ILE A 1 96 ? -33.031 -0.734 52.019 1.00 88.88 96 ILE A CA 1
ATOM 786 C C . ILE A 1 96 ? -32.299 -1.178 53.294 1.00 88.88 96 ILE A C 1
ATOM 788 O O . ILE A 1 96 ? -32.949 -1.465 54.296 1.00 88.88 96 ILE A O 1
ATOM 792 N N . GLU A 1 97 ? -30.964 -1.214 53.282 1.00 89.06 97 GLU A N 1
ATOM 793 C CA . GLU A 1 97 ? -30.145 -1.549 54.456 1.00 89.06 97 GLU A CA 1
ATOM 794 C C . GLU A 1 97 ? -30.343 -0.551 55.608 1.00 89.06 97 GLU A C 1
ATOM 796 O O . GLU A 1 97 ? -30.463 -0.964 56.761 1.00 89.06 97 GLU A O 1
ATOM 801 N N . GLU A 1 98 ? -30.441 0.747 55.308 1.00 87.94 98 GLU A N 1
ATOM 802 C CA . GLU A 1 98 ? -30.733 1.794 56.296 1.00 87.94 98 GLU A CA 1
ATOM 803 C C . GLU A 1 98 ? -32.125 1.621 56.928 1.00 87.94 98 GLU A C 1
ATOM 805 O O . GLU A 1 98 ? -32.263 1.716 58.148 1.00 87.94 98 GLU A O 1
ATOM 810 N N . GLU A 1 99 ? -33.154 1.314 56.129 1.00 85.44 99 GLU A N 1
ATOM 811 C CA . GLU A 1 99 ? -34.506 1.048 56.642 1.00 85.44 99 GLU A CA 1
ATOM 812 C C . GLU A 1 99 ? -34.570 -0.228 57.493 1.00 85.44 99 GLU A C 1
ATOM 814 O O . GLU A 1 99 ? -35.270 -0.243 58.504 1.00 85.44 99 GLU A O 1
ATOM 819 N N . LEU A 1 100 ? -33.820 -1.275 57.133 1.00 84.81 100 LEU A N 1
ATOM 820 C CA . LEU A 1 100 ? -33.707 -2.505 57.928 1.00 84.81 100 LEU A CA 1
ATOM 821 C C . LEU A 1 100 ? -33.028 -2.280 59.290 1.00 84.81 100 LEU A C 1
ATOM 823 O O . LEU A 1 100 ? -33.254 -3.060 60.212 1.00 84.81 100 LEU A O 1
ATOM 827 N N . GLY A 1 101 ? -32.202 -1.239 59.422 1.00 81.94 101 GLY A N 1
ATOM 828 C CA . GLY A 1 101 ? -31.549 -0.852 60.675 1.00 81.94 101 GLY A CA 1
ATOM 829 C C . GLY A 1 101 ? -32.373 0.075 61.581 1.00 81.94 101 GLY A C 1
ATOM 830 O O . GLY A 1 101 ? -31.898 0.424 62.663 1.00 81.94 101 GLY A O 1
ATOM 831 N N . ALA A 1 102 ? -33.568 0.508 61.160 1.00 80.50 102 ALA A N 1
ATOM 832 C CA . ALA A 1 102 ? -34.422 1.422 61.922 1.00 80.50 102 ALA A CA 1
ATOM 833 C C . ALA A 1 102 ? -35.155 0.729 63.094 1.00 80.50 102 ALA A C 1
ATOM 835 O O . ALA A 1 102 ? -35.382 -0.477 63.078 1.00 80.50 102 ALA A O 1
ATOM 836 N N . GLU A 1 103 ? -35.563 1.501 64.113 1.00 75.38 103 GLU A N 1
ATOM 837 C CA . GLU A 1 103 ? -36.328 0.997 65.272 1.00 75.38 103 GLU A CA 1
ATOM 838 C C . GLU A 1 103 ? -37.644 0.293 64.863 1.00 75.38 103 GLU A C 1
ATOM 840 O O . GLU A 1 103 ? -38.308 0.700 63.906 1.00 75.38 103 GLU A O 1
ATOM 845 N N . ASP A 1 104 ? -38.059 -0.726 65.632 1.00 75.06 104 ASP A N 1
ATOM 846 C CA . ASP A 1 104 ? -39.139 -1.675 65.283 1.00 75.06 104 ASP A CA 1
ATOM 847 C C . ASP A 1 104 ? -40.460 -1.020 64.837 1.00 75.06 104 ASP A C 1
ATOM 849 O O . ASP A 1 104 ? -41.119 -1.494 63.911 1.00 75.06 104 ASP A O 1
ATOM 853 N N . VAL A 1 105 ? -40.877 0.079 65.474 1.00 75.06 105 VAL A N 1
ATOM 854 C CA . VAL A 1 105 ? -42.157 0.739 65.152 1.00 75.06 105 VAL A CA 1
ATOM 855 C C . VAL A 1 105 ? -42.084 1.480 63.813 1.00 75.06 105 VAL A C 1
ATOM 857 O O . VAL A 1 105 ? -43.041 1.441 63.038 1.00 75.06 105 VAL A O 1
ATOM 860 N N . SER A 1 106 ? -40.955 2.126 63.523 1.00 75.38 106 SER A N 1
ATOM 861 C CA . SER A 1 106 ? -40.695 2.848 62.272 1.00 75.38 106 SER A CA 1
ATOM 862 C C . SER A 1 106 ? -40.542 1.877 61.103 1.00 75.38 106 SER A C 1
ATOM 864 O O . SER A 1 106 ? -41.120 2.098 60.041 1.00 75.38 106 SER A O 1
ATOM 866 N N . PHE A 1 107 ? -39.830 0.769 61.323 1.00 76.88 107 PHE A N 1
ATOM 867 C CA . PHE A 1 107 ? -39.646 -0.289 60.332 1.00 76.88 107 PHE A CA 1
ATOM 868 C C . PHE A 1 107 ? -40.974 -0.946 59.932 1.00 76.88 107 PHE A C 1
ATOM 870 O O . PHE A 1 107 ? -41.262 -1.101 58.747 1.00 76.88 107 PHE A O 1
ATOM 877 N N . LEU A 1 108 ? -41.839 -1.278 60.898 1.00 78.50 108 LEU A N 1
ATOM 878 C CA . LEU A 1 108 ? -43.148 -1.875 60.604 1.00 78.50 108 LEU A CA 1
ATOM 879 C C . LEU A 1 108 ? -44.058 -0.946 59.783 1.00 78.50 108 LEU A C 1
ATOM 881 O O . LEU A 1 108 ? -44.872 -1.432 58.995 1.00 78.50 108 LEU A O 1
ATOM 885 N N . GLN A 1 109 ? -43.922 0.375 59.945 1.00 79.25 109 GLN A N 1
ATOM 886 C CA . GLN A 1 109 ? -44.681 1.359 59.167 1.00 79.25 109 GLN A CA 1
ATOM 887 C C . GLN A 1 109 ? -44.189 1.470 57.716 1.00 79.25 109 GLN A C 1
ATOM 889 O O . GLN A 1 109 ? -45.021 1.613 56.819 1.00 79.25 109 GLN A O 1
ATOM 894 N N . SER A 1 110 ? -42.878 1.367 57.465 1.00 81.44 110 SER A N 1
ATOM 895 C CA . SER A 1 110 ? -42.288 1.468 56.117 1.00 81.44 110 SER A CA 1
ATOM 896 C C . SER A 1 110 ? -42.145 0.128 55.384 1.00 81.44 110 SER A C 1
ATOM 898 O O . SER A 1 110 ? -42.006 0.116 54.161 1.00 81.44 110 SER A O 1
ATOM 900 N N . TYR A 1 111 ? -42.263 -1.004 56.086 1.00 82.00 111 TYR A N 1
ATOM 901 C CA . TYR A 1 111 ? -41.990 -2.355 55.582 1.00 82.00 111 TYR A CA 1
ATOM 902 C C . TYR A 1 111 ? -42.602 -2.661 54.207 1.00 82.00 111 TYR A C 1
ATOM 904 O O . TYR A 1 111 ? -41.943 -3.197 53.315 1.00 82.00 111 TYR A O 1
ATOM 912 N N . LYS A 1 112 ? -43.877 -2.311 54.005 1.00 83.94 112 LYS A N 1
ATOM 913 C CA . LYS A 1 112 ? -44.590 -2.597 52.750 1.00 83.94 112 LYS A CA 1
ATOM 914 C C . LYS A 1 112 ? -44.002 -1.832 51.559 1.00 83.94 112 LYS A C 1
ATOM 916 O O . LYS A 1 112 ? -44.040 -2.339 50.437 1.00 83.94 112 LYS A O 1
ATOM 921 N N . ASP A 1 113 ? -43.470 -0.640 51.799 1.00 83.69 113 ASP A N 1
ATOM 922 C CA . ASP A 1 113 ? -42.841 0.190 50.777 1.00 83.69 113 ASP A CA 1
ATOM 923 C C . ASP A 1 113 ? -41.391 -0.246 50.531 1.00 83.69 113 ASP A C 1
ATOM 925 O O . ASP A 1 113 ? -40.982 -0.326 49.372 1.00 83.69 113 ASP A O 1
ATOM 929 N N . THR A 1 114 ? -40.659 -0.655 51.573 1.00 82.38 114 THR A N 1
ATOM 930 C CA . THR A 1 114 ? -39.331 -1.284 51.458 1.00 82.38 114 THR A CA 1
ATOM 931 C C . THR A 1 114 ? -39.385 -2.555 50.609 1.00 82.38 114 THR A C 1
ATOM 933 O O . THR A 1 114 ? -38.598 -2.714 49.679 1.00 82.38 114 THR A O 1
ATOM 936 N N . VAL A 1 115 ? -40.364 -3.438 50.854 1.00 84.88 115 VAL A N 1
ATOM 937 C CA . VAL A 1 115 ? -40.553 -4.683 50.083 1.00 84.88 115 VAL A CA 1
ATOM 938 C C . VAL A 1 115 ? -40.833 -4.398 48.607 1.00 84.88 115 VAL A C 1
ATOM 940 O O . VAL A 1 115 ? -40.304 -5.092 47.742 1.00 84.88 115 VAL A O 1
ATOM 943 N N . LYS A 1 116 ? -41.634 -3.372 48.292 1.00 84.25 116 LYS A N 1
ATOM 944 C CA . LYS A 1 116 ? -41.854 -2.955 46.898 1.00 84.25 116 LYS A CA 1
ATOM 945 C C . LYS A 1 116 ? -40.582 -2.404 46.262 1.00 84.25 116 LYS A C 1
ATOM 947 O O . LYS A 1 116 ? -40.325 -2.685 45.100 1.00 84.25 116 LYS A O 1
ATOM 952 N N . ARG A 1 117 ? -39.789 -1.632 47.007 1.00 81.62 117 ARG A N 1
ATOM 953 C CA . ARG A 1 117 ? -38.535 -1.041 46.517 1.00 81.62 117 ARG A CA 1
ATOM 954 C C . ARG A 1 117 ? -37.444 -2.088 46.289 1.00 81.62 117 ARG A C 1
ATOM 956 O O . ARG A 1 117 ? -36.648 -1.932 45.376 1.00 81.62 117 ARG A O 1
ATOM 963 N N . ALA A 1 118 ? -37.449 -3.160 47.080 1.00 83.31 118 ALA A N 1
ATOM 964 C CA . ALA A 1 118 ? -36.552 -4.304 46.932 1.00 83.31 118 ALA A CA 1
ATOM 965 C C . ALA A 1 118 ? -36.857 -5.173 45.697 1.00 83.31 118 ALA A C 1
ATOM 967 O O . ALA A 1 118 ? -36.050 -6.029 45.335 1.00 83.31 118 ALA A O 1
ATOM 968 N N . GLN A 1 119 ? -38.009 -4.984 45.041 1.00 84.44 119 GLN A N 1
ATOM 969 C CA . GLN A 1 119 ? -38.302 -5.660 43.778 1.00 84.44 119 GLN A CA 1
ATOM 970 C C . GLN A 1 119 ? -37.454 -5.050 42.659 1.00 84.44 119 GLN A C 1
ATOM 972 O O . GLN A 1 119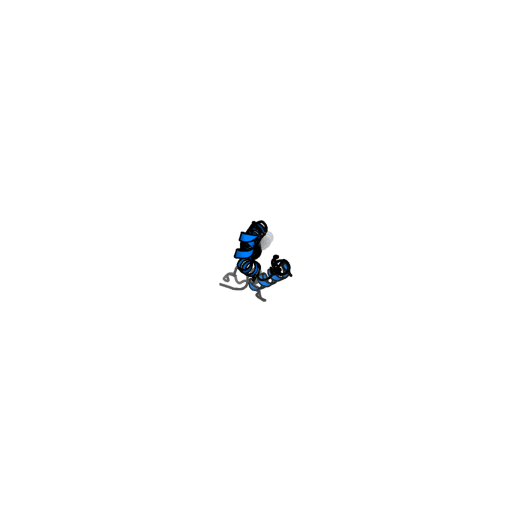 ? -37.818 -4.048 42.044 1.00 84.44 119 GLN A O 1
ATOM 977 N N . CYS A 1 120 ? -36.318 -5.686 42.383 1.00 76.94 120 CYS A N 1
ATOM 978 C CA . CYS A 1 120 ? -35.469 -5.324 41.260 1.00 76.94 120 CYS A CA 1
ATOM 979 C C . CYS A 1 120 ? -36.148 -5.708 39.936 1.00 76.94 120 CYS A C 1
ATOM 981 O O . CYS A 1 120 ? -36.542 -6.857 39.735 1.00 76.94 120 CYS A O 1
ATOM 983 N N . THR A 1 121 ? -36.287 -4.737 39.033 1.00 80.12 121 THR A N 1
ATOM 984 C CA . THR A 1 121 ? -36.831 -4.928 37.674 1.00 80.12 121 THR A CA 1
ATOM 985 C C . THR A 1 121 ? -35.768 -4.761 36.585 1.00 80.12 121 THR A C 1
ATOM 987 O O . THR A 1 121 ? -36.085 -4.873 35.400 1.00 80.12 121 THR A O 1
ATOM 990 N N . LEU A 1 122 ? -34.515 -4.497 36.975 1.00 81.38 122 LEU A N 1
ATOM 991 C CA . LEU A 1 122 ? -33.390 -4.378 36.051 1.00 81.38 122 LEU A CA 1
ATOM 992 C C . LEU A 1 122 ? -33.095 -5.728 35.395 1.00 81.38 122 LEU A C 1
ATOM 994 O O . LEU A 1 122 ? -33.193 -6.781 36.023 1.00 81.38 122 LEU A O 1
ATOM 998 N N . GLN A 1 123 ? -32.744 -5.674 34.114 1.00 82.88 123 GLN A N 1
ATOM 999 C CA . GLN A 1 123 ? -32.298 -6.847 33.374 1.00 82.88 123 GLN A CA 1
ATOM 1000 C C . GLN A 1 123 ? -30.854 -7.193 33.737 1.00 82.88 123 GLN A C 1
ATOM 1002 O O . GLN A 1 123 ? -30.071 -6.320 34.112 1.00 82.88 123 GLN A O 1
ATOM 1007 N N . ASP A 1 124 ? -30.501 -8.468 33.588 1.00 85.56 124 ASP A N 1
ATOM 1008 C CA . ASP A 1 124 ? -29.133 -8.921 33.813 1.00 85.56 124 ASP A CA 1
ATOM 1009 C C . ASP A 1 124 ? -28.154 -8.292 32.801 1.00 85.56 124 ASP A C 1
ATOM 1011 O O . ASP A 1 124 ? -28.499 -8.128 31.624 1.00 85.56 124 ASP A O 1
ATOM 1015 N N . PRO A 1 125 ? -26.904 -7.996 33.207 1.00 84.94 125 PRO A N 1
ATOM 1016 C CA . PRO A 1 125 ? -25.899 -7.466 32.296 1.00 84.94 125 PRO A CA 1
ATOM 1017 C C . PRO A 1 125 ? -25.586 -8.433 31.146 1.00 84.94 125 PRO A C 1
ATOM 1019 O O . PRO A 1 125 ? -25.194 -9.586 31.351 1.00 84.94 125 PRO A O 1
ATOM 1022 N N . GLU A 1 126 ? -25.669 -7.944 29.910 1.00 83.81 126 GLU A N 1
ATOM 1023 C CA . GLU A 1 126 ? -25.336 -8.742 28.730 1.00 83.81 126 GLU A CA 1
ATOM 1024 C C . GLU A 1 126 ? -23.825 -8.824 28.475 1.00 83.81 126 GLU A C 1
ATOM 1026 O O . GLU A 1 126 ? -23.137 -7.802 28.343 1.00 83.81 126 GLU A O 1
ATOM 1031 N N . LYS A 1 127 ? -23.317 -10.043 28.254 1.00 80.50 127 LYS A N 1
ATOM 1032 C CA . LYS A 1 127 ? -21.940 -10.266 27.786 1.00 80.50 127 LYS A CA 1
ATOM 1033 C C . LYS A 1 127 ? -21.747 -9.720 26.371 1.00 80.50 127 LYS A C 1
ATOM 1035 O O . LYS A 1 127 ? -22.542 -9.989 25.478 1.00 80.50 127 LYS A O 1
ATOM 1040 N N . VAL A 1 128 ? -20.654 -8.989 26.152 1.00 82.88 128 VAL A N 1
ATOM 1041 C CA . VAL A 1 128 ? -20.295 -8.477 24.822 1.00 82.88 128 VAL A CA 1
ATOM 1042 C C . VAL A 1 128 ? -19.526 -9.542 24.043 1.00 82.88 128 VAL A C 1
ATOM 1044 O O . VAL A 1 128 ? -18.491 -10.023 24.502 1.00 82.88 128 VAL A O 1
ATOM 1047 N N . SER A 1 129 ? -19.994 -9.876 22.842 1.00 83.75 129 SER A N 1
ATOM 1048 C CA . SER A 1 129 ? -19.260 -10.674 21.853 1.00 83.75 129 SER A CA 1
ATOM 1049 C C . SER A 1 129 ? -18.818 -9.799 20.679 1.00 83.75 129 SER A C 1
ATOM 1051 O O . SER A 1 129 ? -19.533 -8.878 20.303 1.00 83.75 129 SER A O 1
ATOM 1053 N N . GLY A 1 130 ? -17.665 -10.094 20.068 1.00 85.00 130 GLY A N 1
ATOM 1054 C CA . GLY A 1 130 ? -17.205 -9.384 18.862 1.00 85.00 130 GLY A CA 1
ATOM 1055 C C . GLY A 1 130 ? -16.622 -7.981 19.097 1.00 85.00 130 GLY A C 1
ATOM 1056 O O . GLY A 1 130 ? -16.441 -7.232 18.142 1.00 85.00 130 GLY A O 1
ATOM 1057 N N . ALA A 1 131 ? -16.295 -7.628 20.344 1.00 90.75 131 ALA A N 1
ATOM 1058 C CA . ALA A 1 131 ? -15.746 -6.314 20.702 1.00 90.75 131 ALA A CA 1
ATOM 1059 C C . ALA A 1 131 ? -14.291 -6.085 20.266 1.00 90.75 131 ALA A C 1
ATOM 1061 O O . ALA A 1 131 ? -13.830 -4.951 20.237 1.00 90.75 131 ALA A O 1
ATOM 1062 N N . LEU A 1 132 ? -13.548 -7.150 19.960 1.00 95.81 132 LEU A N 1
ATOM 1063 C CA . LEU A 1 132 ? -12.146 -7.049 19.554 1.00 95.81 132 LEU A CA 1
ATOM 1064 C C . LEU A 1 132 ? -12.033 -6.777 18.062 1.00 95.81 132 LEU A C 1
ATOM 1066 O O . LEU A 1 132 ? -12.871 -7.240 17.293 1.00 95.81 132 LEU A O 1
ATOM 1070 N N . VAL A 1 133 ? -10.977 -6.076 17.654 1.00 97.44 133 VAL A N 1
ATOM 1071 C CA . VAL A 1 133 ? -10.642 -5.827 16.245 1.00 97.44 133 VAL A CA 1
ATOM 1072 C C . VAL A 1 133 ? -10.587 -7.137 15.450 1.00 97.44 133 VAL A C 1
ATOM 1074 O O . VAL A 1 133 ? -10.030 -8.139 15.900 1.00 97.44 133 VAL A O 1
ATOM 1077 N N . ASP A 1 134 ? -11.149 -7.119 14.245 1.00 96.75 134 ASP A N 1
ATOM 1078 C CA . ASP A 1 134 ? -11.136 -8.234 13.309 1.00 96.75 134 ASP A CA 1
ATOM 1079 C C . ASP A 1 134 ? -9.784 -8.299 12.588 1.00 96.75 134 ASP A C 1
ATOM 1081 O O . ASP A 1 134 ? -9.584 -7.802 11.478 1.00 96.75 134 ASP A O 1
ATOM 1085 N N . VAL A 1 135 ? -8.813 -8.926 13.248 1.00 97.06 135 VAL A N 1
ATOM 1086 C CA . VAL A 1 135 ? -7.457 -9.097 12.711 1.00 97.06 135 VAL A CA 1
ATOM 1087 C C . VAL A 1 135 ? -7.470 -9.848 11.373 1.00 97.06 135 VAL A C 1
ATOM 1089 O O . VAL A 1 135 ? -6.680 -9.535 10.479 1.00 97.06 135 VAL A O 1
ATOM 1092 N N . ALA A 1 136 ? -8.374 -10.818 11.205 1.00 96.25 136 ALA A N 1
ATOM 1093 C CA . ALA A 1 136 ? -8.464 -11.621 9.990 1.00 96.25 136 ALA A CA 1
ATOM 1094 C C . ALA A 1 136 ? -8.945 -10.792 8.792 1.00 96.25 136 ALA A C 1
ATOM 1096 O O . ALA A 1 136 ? -8.418 -10.955 7.692 1.00 96.25 136 ALA A O 1
ATOM 1097 N N . LYS A 1 137 ? -9.877 -9.856 8.992 1.00 95.25 137 LYS A N 1
ATOM 1098 C CA . LYS A 1 137 ? -10.300 -8.891 7.965 1.00 95.25 137 LYS A CA 1
ATOM 1099 C C . LYS A 1 137 ? -9.141 -8.031 7.456 1.00 95.25 137 LYS A C 1
ATOM 1101 O O . LYS A 1 137 ? -9.072 -7.781 6.249 1.00 95.25 137 LYS A O 1
ATOM 1106 N N . HIS A 1 138 ? -8.241 -7.604 8.344 1.00 96.75 138 HIS A N 1
ATOM 1107 C CA . HIS A 1 138 ? -7.129 -6.703 8.002 1.00 96.75 138 HIS A CA 1
ATOM 1108 C C . HIS A 1 138 ? -5.907 -7.424 7.428 1.00 96.75 138 HIS A C 1
ATOM 1110 O O . HIS A 1 138 ? -5.293 -6.930 6.483 1.00 96.75 138 HIS A O 1
ATOM 1116 N N . LEU A 1 139 ? -5.548 -8.595 7.964 1.00 97.06 139 LEU A N 1
ATOM 1117 C CA . LEU A 1 139 ? -4.342 -9.335 7.560 1.00 97.06 139 LEU A CA 1
ATOM 1118 C C . LEU A 1 139 ? -4.615 -10.500 6.601 1.00 97.06 139 LEU A C 1
ATOM 1120 O O . LEU A 1 139 ? -3.698 -10.973 5.921 1.00 97.06 139 LEU A O 1
ATOM 1124 N N . GLY A 1 140 ? -5.857 -10.974 6.521 1.00 96.38 140 GLY A N 1
ATOM 1125 C CA . GLY A 1 140 ? -6.246 -12.111 5.695 1.00 96.38 140 GLY A CA 1
ATOM 1126 C C . GLY A 1 140 ? -5.948 -11.870 4.218 1.00 96.38 140 GLY A C 1
ATOM 1127 O O . GLY A 1 140 ? -6.503 -10.964 3.595 1.00 96.38 140 GLY A O 1
ATOM 1128 N N . ASN A 1 141 ? -5.067 -12.698 3.649 1.00 96.19 141 ASN A N 1
ATOM 1129 C CA . ASN A 1 141 ? -4.630 -12.617 2.251 1.00 96.19 141 ASN A CA 1
ATOM 1130 C C . ASN A 1 141 ? -4.143 -11.218 1.834 1.00 96.19 141 ASN A C 1
ATOM 1132 O O . ASN A 1 141 ? -4.282 -10.828 0.675 1.00 96.19 141 ASN A O 1
ATOM 1136 N N . LEU A 1 142 ? -3.542 -10.472 2.767 1.00 95.94 142 LEU A N 1
ATOM 1137 C CA . LEU A 1 142 ? -3.149 -9.077 2.576 1.00 95.94 142 LEU A CA 1
ATOM 1138 C C . LEU A 1 142 ? -2.347 -8.850 1.286 1.00 95.94 142 LEU A C 1
ATOM 1140 O O . LEU A 1 142 ? -2.720 -8.027 0.454 1.00 95.94 142 LEU A O 1
ATOM 1144 N N . LYS A 1 143 ? -1.271 -9.623 1.093 1.00 95.81 143 LYS A N 1
ATOM 1145 C CA . LYS A 1 143 ? -0.390 -9.506 -0.082 1.00 95.81 143 LYS A CA 1
ATOM 1146 C C . LYS A 1 143 ? -1.138 -9.759 -1.394 1.00 95.81 143 LYS A C 1
ATOM 1148 O O . LYS A 1 143 ? -0.953 -9.013 -2.348 1.00 95.81 143 LYS A O 1
ATOM 1153 N N . TYR A 1 144 ? -2.001 -10.776 -1.419 1.00 96.12 144 TYR A N 1
ATOM 1154 C CA . TYR A 1 144 ? -2.809 -11.107 -2.592 1.00 96.12 144 TYR A CA 1
ATOM 1155 C C . TYR A 1 144 ? -3.788 -9.976 -2.925 1.00 96.12 144 TYR A C 1
ATOM 1157 O O . TYR A 1 144 ? -3.831 -9.531 -4.063 1.00 96.12 144 TYR A O 1
ATOM 1165 N N . ARG A 1 145 ? -4.502 -9.438 -1.928 1.00 94.62 145 ARG A N 1
ATOM 1166 C CA . ARG A 1 145 ? -5.456 -8.334 -2.128 1.00 94.62 145 ARG A CA 1
ATOM 1167 C C . ARG A 1 145 ? -4.784 -7.051 -2.623 1.00 94.62 145 ARG A C 1
ATOM 1169 O O . ARG A 1 145 ? -5.365 -6.338 -3.432 1.00 94.62 145 ARG A O 1
ATOM 1176 N N . VAL A 1 146 ? -3.565 -6.748 -2.153 1.00 96.19 146 VAL A N 1
ATOM 1177 C CA . VAL A 1 146 ? -2.752 -5.650 -2.719 1.00 96.19 146 VAL A CA 1
ATOM 1178 C C . VAL A 1 146 ? -2.477 -5.900 -4.192 1.00 96.19 146 VAL A C 1
ATOM 1180 O O . VAL A 1 146 ? -2.720 -5.025 -5.015 1.00 96.19 146 VAL A O 1
ATOM 1183 N N . TRP A 1 147 ? -1.957 -7.084 -4.511 1.00 95.25 147 TRP A N 1
ATOM 1184 C CA . TRP A 1 147 ? -1.574 -7.436 -5.870 1.00 95.25 147 TRP A CA 1
ATOM 1185 C C . TRP A 1 147 ? -2.774 -7.435 -6.828 1.00 95.25 147 TRP A C 1
ATOM 1187 O O . TRP A 1 147 ? -2.675 -6.900 -7.926 1.00 95.25 147 TRP A O 1
ATOM 1197 N N . GLU A 1 148 ? -3.923 -7.951 -6.397 1.00 94.56 148 GLU A N 1
ATOM 1198 C CA . GLU A 1 148 ? -5.161 -7.969 -7.180 1.00 94.56 148 GLU A CA 1
ATOM 1199 C C . GLU A 1 148 ? -5.671 -6.550 -7.476 1.00 94.56 148 GLU A C 1
ATOM 1201 O O . GLU A 1 148 ? -6.005 -6.236 -8.618 1.00 94.56 148 GLU A O 1
ATOM 1206 N N . LYS A 1 149 ? -5.651 -5.646 -6.486 1.00 93.50 149 LYS A N 1
ATOM 1207 C CA . LYS A 1 149 ? -5.960 -4.224 -6.714 1.00 93.50 149 LYS A CA 1
ATOM 1208 C C . LYS A 1 149 ? -4.966 -3.561 -7.661 1.00 93.50 149 LYS A C 1
ATOM 1210 O O . LYS A 1 149 ? -5.368 -2.791 -8.527 1.00 93.50 149 LYS A O 1
ATOM 1215 N N . MET A 1 150 ? -3.680 -3.867 -7.499 1.00 92.69 150 MET A N 1
ATOM 1216 C CA . MET A 1 150 ? -2.626 -3.348 -8.364 1.00 92.69 150 MET A CA 1
ATOM 1217 C C . MET A 1 150 ? -2.868 -3.772 -9.815 1.00 92.69 150 MET A C 1
ATOM 1219 O O . MET A 1 150 ? -2.777 -2.940 -10.712 1.00 92.69 150 MET A O 1
ATOM 1223 N N . LEU A 1 151 ? -3.264 -5.026 -10.047 1.00 90.38 151 LEU A N 1
ATOM 1224 C CA . LEU A 1 151 ? -3.600 -5.530 -11.377 1.00 90.38 151 LEU A CA 1
ATOM 1225 C C . LEU A 1 151 ? -4.721 -4.712 -12.036 1.00 90.38 151 LEU A C 1
ATOM 1227 O O . LEU A 1 151 ? -4.626 -4.407 -13.218 1.00 90.38 151 LEU A O 1
ATOM 1231 N N . GLY A 1 152 ? -5.731 -4.288 -11.270 1.00 86.81 152 GLY A N 1
ATOM 1232 C CA . GLY A 1 152 ? -6.801 -3.414 -11.766 1.00 86.81 152 GLY A CA 1
ATOM 1233 C C . GLY A 1 152 ? -6.355 -1.995 -12.147 1.00 86.81 152 GLY A C 1
ATOM 1234 O O . GLY A 1 152 ? -7.078 -1.306 -12.859 1.00 86.81 152 GLY A O 1
ATOM 1235 N N . THR A 1 153 ? -5.177 -1.554 -11.697 1.00 83.81 153 THR A N 1
ATOM 1236 C CA . THR A 1 153 ? -4.601 -0.239 -12.045 1.00 83.81 153 THR A CA 1
ATOM 1237 C C . THR A 1 153 ? -3.569 -0.298 -13.170 1.00 83.81 153 THR A C 1
ATOM 1239 O O . THR A 1 153 ? -3.223 0.738 -13.734 1.00 83.81 153 THR A O 1
ATOM 1242 N N . VAL A 1 154 ? -3.069 -1.491 -13.501 1.00 83.38 154 VAL A N 1
ATOM 1243 C CA . VAL A 1 154 ? -2.055 -1.682 -14.540 1.00 83.38 154 VAL A CA 1
ATOM 1244 C C . VAL A 1 154 ? -2.743 -1.938 -15.875 1.00 83.38 154 VAL A C 1
ATOM 1246 O O . VAL A 1 154 ? -3.523 -2.877 -16.022 1.00 83.38 154 VAL A O 1
ATOM 1249 N N . GLN A 1 155 ? -2.423 -1.124 -16.879 1.00 80.19 155 GLN A N 1
ATOM 1250 C CA . GLN A 1 155 ? -2.864 -1.368 -18.245 1.00 80.19 155 GLN A CA 1
ATOM 1251 C C . GLN A 1 155 ? -1.953 -2.415 -18.891 1.00 80.19 155 GLN A C 1
ATOM 1253 O O . GLN A 1 155 ? -0.748 -2.211 -19.013 1.00 80.19 155 GLN A O 1
ATOM 1258 N N . TYR A 1 156 ? -2.530 -3.542 -19.303 1.00 83.00 156 TYR A N 1
ATOM 1259 C CA . TYR A 1 156 ? -1.822 -4.554 -20.080 1.00 83.00 156 TYR A CA 1
ATOM 1260 C C . TYR A 1 156 ? -2.212 -4.452 -21.552 1.00 83.00 156 TYR A C 1
ATOM 1262 O O . TYR A 1 156 ? -3.379 -4.618 -21.913 1.00 83.00 156 TYR A O 1
ATOM 1270 N N . THR A 1 157 ? -1.220 -4.218 -22.403 1.00 82.31 157 THR A N 1
ATOM 1271 C CA . THR A 1 157 ? -1.346 -4.294 -23.855 1.00 82.31 157 THR A CA 1
ATOM 1272 C C . THR A 1 157 ? -0.556 -5.504 -24.357 1.00 82.31 157 THR A C 1
ATOM 1274 O O . THR A 1 157 ? 0.633 -5.638 -24.071 1.00 82.31 157 THR A O 1
ATOM 1277 N N . PRO A 1 158 ? -1.186 -6.419 -25.114 1.00 85.75 158 PRO A N 1
ATOM 1278 C CA . PRO A 1 158 ? -0.508 -7.619 -25.606 1.00 85.75 158 PRO A CA 1
ATOM 1279 C C . PRO A 1 158 ? 0.528 -7.319 -26.701 1.00 85.75 158 PRO A C 1
ATOM 1281 O O . PRO A 1 158 ? 1.285 -8.207 -27.084 1.00 85.75 158 PRO A O 1
ATOM 1284 N N . VAL A 1 15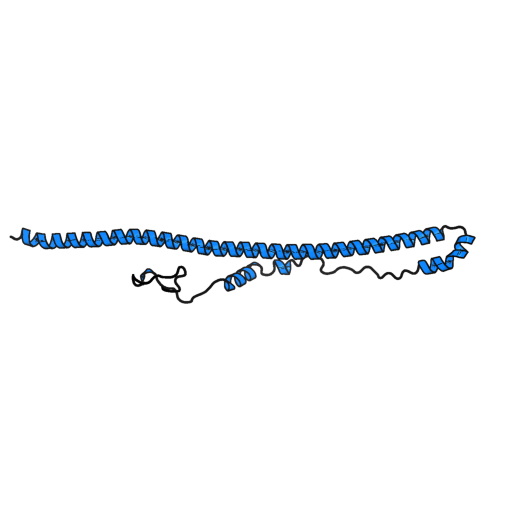9 ? 0.545 -6.089 -27.222 1.00 88.38 159 VAL A N 1
ATOM 1285 C CA . VAL A 1 159 ? 1.440 -5.630 -28.285 1.00 88.38 159 VAL A CA 1
ATOM 1286 C C . VAL A 1 159 ? 2.190 -4.394 -27.803 1.00 88.38 159 VAL A C 1
ATOM 1288 O O . VAL A 1 159 ? 1.581 -3.465 -27.272 1.00 88.38 159 VAL A O 1
ATOM 1291 N N . THR A 1 160 ? 3.499 -4.382 -28.038 1.00 91.19 160 THR A N 1
ATOM 1292 C CA . THR A 1 160 ? 4.388 -3.240 -27.817 1.00 91.19 160 THR A CA 1
ATOM 1293 C C . THR A 1 160 ? 5.129 -2.905 -29.110 1.00 91.19 160 THR A C 1
ATOM 1295 O O . THR A 1 160 ? 5.382 -3.773 -29.949 1.00 91.19 160 THR A O 1
ATOM 1298 N N . LEU A 1 161 ? 5.439 -1.627 -29.297 1.00 91.31 161 LEU A N 1
ATOM 1299 C CA . LEU A 1 161 ? 6.141 -1.100 -30.461 1.00 91.31 161 LEU A CA 1
ATOM 1300 C C . LEU A 1 161 ? 7.649 -1.107 -30.198 1.00 91.31 161 LEU A C 1
ATOM 1302 O O . LEU A 1 161 ? 8.088 -0.673 -29.135 1.00 91.31 161 LEU A O 1
ATOM 1306 N N . ASP A 1 162 ? 8.443 -1.572 -31.166 1.00 91.38 162 ASP A N 1
ATOM 1307 C CA . ASP A 1 162 ? 9.908 -1.558 -31.075 1.00 91.38 162 ASP A CA 1
ATOM 1308 C C . ASP A 1 162 ? 10.466 -0.225 -31.610 1.00 91.38 162 ASP A C 1
ATOM 1310 O O . ASP A 1 162 ? 10.422 0.007 -32.827 1.00 91.38 162 ASP A O 1
ATOM 1314 N N . PRO A 1 163 ? 11.048 0.633 -30.744 1.00 88.31 163 PRO A N 1
ATOM 1315 C CA . PRO A 1 163 ? 11.639 1.905 -31.153 1.00 88.31 163 PRO A CA 1
ATOM 1316 C C . PRO A 1 163 ? 12.747 1.765 -32.199 1.00 88.31 163 PRO A C 1
ATOM 1318 O O . PRO A 1 163 ? 12.973 2.699 -32.961 1.00 88.31 163 PRO A O 1
ATOM 1321 N N . ASN A 1 164 ? 13.425 0.615 -32.269 1.00 90.88 164 ASN A N 1
ATOM 1322 C CA . ASN A 1 164 ? 14.509 0.382 -33.226 1.00 90.88 164 ASN A CA 1
ATOM 1323 C C . ASN A 1 164 ? 13.999 0.091 -34.646 1.00 90.88 164 ASN A C 1
ATOM 1325 O O . ASN A 1 164 ? 14.781 0.107 -35.595 1.00 90.88 164 ASN A O 1
ATOM 1329 N N . THR A 1 165 ? 12.698 -0.172 -34.797 1.00 89.88 165 THR A N 1
ATOM 1330 C CA . THR A 1 165 ? 12.045 -0.421 -36.094 1.00 89.88 165 THR A CA 1
ATOM 1331 C C . THR A 1 165 ? 11.113 0.713 -36.521 1.00 89.88 165 THR A C 1
ATOM 1333 O O . THR A 1 165 ? 10.554 0.674 -37.618 1.00 89.88 165 THR A O 1
ATOM 1336 N N . ALA A 1 166 ? 10.945 1.733 -35.675 1.00 88.62 166 ALA A N 1
ATOM 1337 C CA . ALA A 1 166 ? 10.062 2.854 -35.950 1.00 88.62 166 ALA A CA 1
ATOM 1338 C C . ALA A 1 166 ? 10.587 3.705 -37.117 1.00 88.62 166 ALA A C 1
ATOM 1340 O O . ALA A 1 166 ? 11.777 4.008 -37.218 1.00 88.62 166 ALA A O 1
ATOM 1341 N N . HIS A 1 167 ? 9.679 4.125 -38.000 1.00 88.00 167 HIS A N 1
ATOM 1342 C CA . HIS A 1 167 ? 10.017 5.072 -39.059 1.00 88.00 167 HIS A CA 1
ATOM 1343 C C . HIS A 1 167 ? 10.449 6.418 -38.434 1.00 88.00 167 HIS A C 1
ATOM 1345 O O . HIS A 1 167 ? 9.791 6.857 -37.492 1.00 88.00 167 HIS A O 1
ATOM 1351 N N . PRO A 1 168 ? 11.464 7.132 -38.963 1.00 82.94 168 PRO A N 1
ATOM 1352 C CA . PRO A 1 168 ? 12.007 8.353 -38.342 1.00 82.94 168 PRO A CA 1
ATOM 1353 C C . PRO A 1 168 ? 11.002 9.485 -38.066 1.00 82.94 168 PRO A C 1
ATOM 1355 O O . PRO A 1 168 ? 11.263 10.352 -37.240 1.00 82.94 168 PRO A O 1
ATOM 1358 N N . ASN A 1 169 ? 9.861 9.480 -38.759 1.00 87.25 169 ASN A N 1
ATOM 1359 C CA . ASN A 1 169 ? 8.791 10.471 -38.597 1.00 87.25 169 ASN A CA 1
ATOM 1360 C C . ASN A 1 169 ? 7.701 10.051 -37.595 1.00 87.25 169 ASN A C 1
ATOM 1362 O O . ASN A 1 169 ? 6.733 10.784 -37.438 1.00 87.25 169 ASN A O 1
ATOM 1366 N N . LEU A 1 170 ? 7.813 8.873 -36.974 1.00 87.69 170 LEU A N 1
ATOM 1367 C CA . LEU A 1 170 ? 6.859 8.393 -35.977 1.00 87.69 170 LEU A CA 1
ATOM 1368 C C . LEU A 1 170 ? 7.387 8.667 -34.574 1.00 87.69 170 LEU A C 1
ATOM 1370 O O . LEU A 1 170 ? 8.530 8.339 -34.248 1.00 87.69 170 LEU A O 1
ATOM 1374 N N . SER A 1 171 ? 6.526 9.220 -33.727 1.00 86.25 171 SER A N 1
ATOM 1375 C CA . SER A 1 171 ? 6.790 9.344 -32.298 1.00 86.25 171 SER A CA 1
ATOM 1376 C C . SER A 1 171 ? 6.081 8.219 -31.548 1.00 86.25 171 SER A C 1
ATOM 1378 O O . SER A 1 171 ? 4.917 7.941 -31.813 1.00 86.25 171 SER A O 1
ATOM 1380 N N . LEU A 1 172 ? 6.780 7.533 -30.641 1.00 88.44 172 LEU A N 1
ATOM 1381 C CA . LEU A 1 172 ? 6.187 6.479 -29.811 1.00 88.44 172 LEU A CA 1
ATOM 1382 C C . LEU A 1 172 ? 5.810 7.026 -28.431 1.00 88.44 172 LEU A C 1
ATOM 1384 O O . LEU A 1 172 ? 6.553 7.837 -27.863 1.00 88.44 172 LEU A O 1
ATOM 1388 N N . SER A 1 173 ? 4.689 6.553 -27.882 1.00 88.06 173 SER A N 1
ATOM 1389 C CA . SER A 1 173 ? 4.292 6.827 -26.497 1.00 88.06 173 SER A CA 1
ATOM 1390 C C . SER A 1 173 ? 5.277 6.235 -25.487 1.00 88.06 173 SER A C 1
ATOM 1392 O O . SER A 1 173 ? 6.073 5.351 -25.804 1.00 88.06 173 SER A O 1
ATOM 1394 N N . GLU A 1 174 ? 5.250 6.730 -24.247 1.00 83.44 174 GLU A N 1
ATOM 1395 C CA . GLU A 1 174 ? 6.199 6.299 -23.211 1.00 83.44 174 GLU A CA 1
ATOM 1396 C C . GLU A 1 174 ? 6.061 4.823 -22.828 1.00 83.44 174 GLU A C 1
ATOM 1398 O O . GLU A 1 174 ? 7.062 4.188 -22.509 1.00 83.44 174 GLU A O 1
ATOM 1403 N N . ASP A 1 175 ? 4.844 4.289 -22.900 1.00 84.81 175 ASP A N 1
ATOM 1404 C CA . ASP A 1 175 ? 4.496 2.888 -22.655 1.00 84.81 175 ASP A CA 1
ATOM 1405 C C . ASP A 1 175 ? 4.663 1.996 -23.902 1.00 84.81 175 ASP A C 1
ATOM 1407 O O . ASP A 1 175 ? 4.412 0.795 -23.838 1.00 84.81 175 ASP A O 1
ATOM 1411 N N . LEU A 1 176 ? 5.110 2.569 -25.029 1.00 89.25 176 LEU A N 1
ATOM 1412 C CA . LEU A 1 176 ? 5.346 1.884 -26.304 1.00 89.25 176 LEU A CA 1
ATOM 1413 C C . LEU A 1 176 ? 4.094 1.227 -26.908 1.00 89.25 176 LEU A C 1
ATOM 1415 O O . LEU A 1 176 ? 4.207 0.243 -27.636 1.00 89.25 176 LEU A O 1
ATOM 1419 N N . THR A 1 177 ? 2.898 1.748 -26.630 1.00 88.56 177 THR A N 1
ATOM 1420 C CA . THR A 1 177 ? 1.632 1.160 -27.110 1.00 88.56 177 THR A CA 1
ATOM 1421 C C . THR A 1 177 ? 0.971 1.944 -28.242 1.00 88.56 177 THR A C 1
ATOM 1423 O O . THR A 1 177 ? 0.061 1.429 -28.892 1.00 88.56 177 THR A O 1
ATOM 1426 N N . SER A 1 178 ? 1.416 3.175 -28.510 1.00 86.12 178 SER A N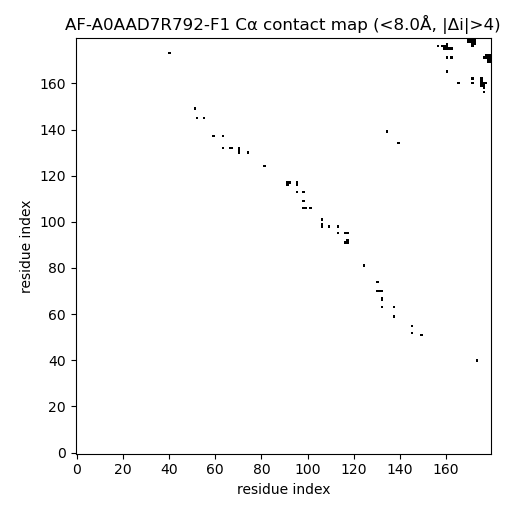 1
ATOM 1427 C CA . SER A 1 178 ? 0.790 4.067 -29.491 1.00 86.12 178 SER A CA 1
ATOM 1428 C C . SER A 1 178 ? 1.802 4.933 -30.244 1.00 86.12 178 SER A C 1
ATOM 1430 O O . SER A 1 178 ? 2.949 5.100 -29.819 1.00 86.12 178 SER A O 1
ATOM 1432 N N . THR A 1 179 ? 1.362 5.465 -31.389 1.00 86.00 179 THR A N 1
ATOM 1433 C CA . THR A 1 179 ? 2.138 6.364 -32.254 1.00 86.00 179 THR A CA 1
ATOM 1434 C C . THR A 1 179 ? 1.450 7.718 -32.398 1.00 86.00 179 THR A C 1
ATOM 1436 O O . THR A 1 179 ? 0.227 7.756 -32.548 1.00 86.00 179 THR A O 1
ATOM 1439 N N . GLY A 1 180 ? 2.231 8.797 -32.425 1.00 74.38 180 GLY A N 1
ATOM 1440 C CA . GLY A 1 180 ? 1.801 10.158 -32.769 1.00 74.38 180 GLY A CA 1
ATOM 1441 C C . GLY A 1 180 ? 2.503 10.693 -34.004 1.00 74.38 180 GLY A C 1
ATOM 1442 O O . GLY A 1 180 ? 3.670 10.282 -34.233 1.00 74.38 180 GLY A O 1
#

Sequence (180 aa):
EKLRTALAPLQKKLEAFNEVRLICDQTAEHIKSQAQRTERQIKMEFEKLQKFLKDEEAARIAALREEEEQKSQMMKEKIEKMTEEISSLSEQIRAIEEELGAEDVSFLQSYKDTVKRAQCTLQDPEKVSGALVDVAKHLGNLKYRVWEKMLGTVQYTPVTLDPNTAHPNLSLSEDLTSTG

Organism: NCBI:txid143900

Solvent-accessible surface area (backbone atoms only — not comparable to full-atom values): 10624 Å² total; per-residue (Å²): 113,73,67,64,69,57,44,56,62,53,52,55,50,51,52,54,5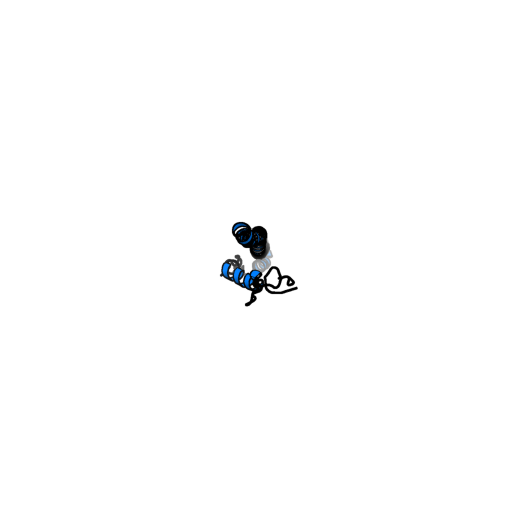0,53,53,51,48,52,53,51,56,54,47,53,55,47,53,54,52,51,52,55,52,51,52,50,50,54,51,52,55,52,49,54,53,53,49,51,52,53,52,54,50,50,53,50,52,49,55,50,50,53,48,48,51,54,36,49,52,55,49,50,55,52,50,51,53,50,49,53,53,50,50,55,50,51,52,53,50,50,57,48,55,54,49,72,71,44,60,72,73,63,30,67,71,44,42,71,58,49,58,58,68,67,59,79,82,79,77,81,87,79,83,85,77,83,66,64,77,64,61,60,79,68,56,56,62,41,71,58,56,52,52,56,55,48,53,77,72,54,87,84,67,101,61,72,61,60,78,92,74,53,56,94,86,57,44,70,43,96,85,25,70,50,75,92

Mean predicted aligned error: 8.79 Å

Secondary structure (DSSP, 8-state):
-HHHHHHHHHHHHHHHHHHHHHHHHHHHHHHHHHHHHHHHHHHHHHHHHHHHHHHHHHHHHHHHHHHHHHHHHHHHHHHHHHHHHHHHHHHHHHHHHHHHTS-HHHHHHHHHHHHHHT---PPPPPPP-S-S--HHHHHTTHHHHHHHHHHHHSPP-S----TTTS-TTPPBPTTSS-B-

Foldseek 3Di:
DVVVVVVVVVVVVVVVVVVVVVVVVVVVVVVVVVVVLVVVLVVVVVVVVVVLVVVLVVVLVVVQVVLVVVLVVVVVVLVVVVVVVVVVVVVLVVVLVVLVPDDPVSNVVCVVVSVVSPPDPDDDDDDDDPSDGPPCVRPPCPVVVSVVVVVVVDDDDPDFADPVPDDPPWDADSRRPDTD

InterPro domains:
  IPR003879 Butyrophylin-like, SPRY domain [PR01407] (155-172)
  IPR003879 Butyrophylin-like, SPRY domain [PR01407] (172-180)
  IPR006574 SPRY-associated [PF13765] (159-178)
  IPR043136 B30.2/SPRY domain superfamily [G3DSA:2.60.120.920] (142-179)
  IPR050143 Tripartite motif-containing [PTHR24103] (1-178)
  IPR058030 TRIM8/14/16/25/29/45/65, coiled-coil region [PF25600] (26-117)

Radius of gyration: 43.11 Å; Cα contacts (8 Å, |Δi|>4): 49; chains: 1; bounding box: 96×23×130 Å